Protein AF-A0A1V5J570-F1 (afdb_monomer)

Solvent-accessible surface area (backbone atoms only — not comparable to full-atom values): 13426 Å² total; per-residue (Å²): 96,96,93,41,79,63,48,76,46,79,51,71,45,52,77,89,46,70,68,62,25,37,54,50,37,50,52,50,47,55,59,50,71,77,47,74,78,42,34,36,44,33,38,38,50,61,42,46,88,73,93,34,66,42,57,54,60,51,52,74,66,24,42,51,45,59,49,48,31,46,62,74,50,36,38,70,65,46,55,73,58,36,87,90,61,58,50,79,76,68,68,65,40,20,38,36,55,93,62,61,76,42,36,28,60,49,51,32,25,23,82,64,41,48,60,45,92,43,86,70,27,37,44,54,59,90,49,88,88,39,61,47,31,58,80,49,70,40,71,36,67,69,78,84,84,54,71,72,63,56,64,63,60,73,76,78,68,85,89,76,80,78,84,81,80,80,78,82,74,86,79,82,80,81,82,76,59,80,60,87,48,94,88,83,59,81,61,85,61,80,85,80,83,85,81,91,80,83,92,79,91,78,91,78,86,88,83,86,83,82,134

Structure (mmCIF, N/CA/C/O backbone):
data_AF-A0A1V5J570-F1
#
_entry.id   AF-A0A1V5J570-F1
#
loop_
_atom_site.group_PDB
_atom_site.id
_atom_site.type_symbol
_atom_site.label_atom_id
_atom_site.label_alt_id
_atom_site.label_comp_id
_atom_site.label_asym_id
_atom_site.label_entity_id
_atom_site.label_seq_id
_atom_site.pdbx_PDB_ins_code
_atom_site.Cartn_x
_atom_site.Cartn_y
_atom_site.Cartn_z
_atom_site.occupancy
_atom_site.B_iso_or_equiv
_atom_site.auth_seq_id
_atom_site.auth_comp_id
_atom_site.auth_asym_id
_atom_site.auth_atom_id
_atom_site.pdbx_PDB_model_num
ATOM 1 N N . MET A 1 1 ? -11.017 -7.134 14.548 1.00 75.94 1 MET A N 1
ATOM 2 C CA . MET A 1 1 ? -9.861 -6.528 15.228 1.00 75.94 1 MET A CA 1
ATOM 3 C C . MET A 1 1 ? -10.349 -5.834 16.489 1.00 75.94 1 MET A C 1
ATOM 5 O O . MET A 1 1 ? -11.134 -4.907 16.364 1.00 75.94 1 MET A O 1
ATOM 9 N N . ASP A 1 2 ? -10.022 -6.347 17.676 1.00 81.44 2 ASP A N 1
ATOM 10 C CA . ASP A 1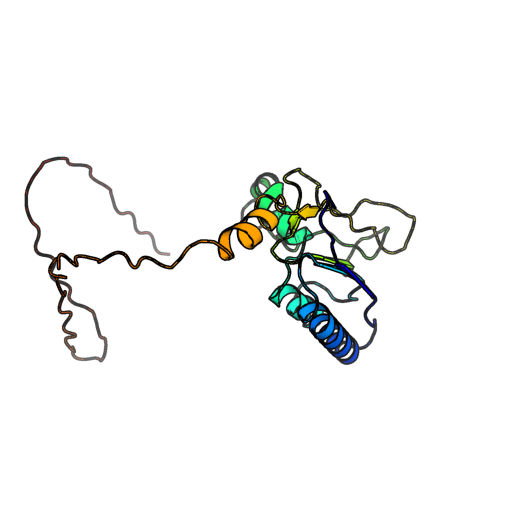 2 ? -10.451 -5.781 18.973 1.00 81.44 2 ASP A CA 1
ATOM 11 C C . ASP A 1 2 ? -11.965 -5.496 19.078 1.00 81.44 2 ASP A C 1
ATOM 13 O O . ASP A 1 2 ? -12.402 -4.426 19.494 1.00 81.44 2 ASP A O 1
ATOM 17 N N . GLY A 1 3 ? -12.792 -6.440 18.610 1.00 86.00 3 GLY A N 1
ATOM 18 C CA . GLY A 1 3 ? -14.256 -6.290 18.550 1.00 86.00 3 GLY A CA 1
ATOM 19 C C . GLY A 1 3 ? -14.780 -5.406 17.407 1.00 86.00 3 GLY A C 1
ATOM 20 O O . GLY A 1 3 ? -15.988 -5.311 17.200 1.00 86.00 3 GLY A O 1
ATOM 21 N N . THR A 1 4 ? -13.896 -4.788 16.622 1.00 89.75 4 THR A N 1
ATOM 22 C CA . THR A 1 4 ? -14.225 -4.002 15.425 1.00 89.75 4 THR A CA 1
ATOM 23 C C . THR A 1 4 ? -14.211 -4.862 14.168 1.00 89.75 4 THR A C 1
ATOM 25 O O . THR A 1 4 ? -13.246 -5.586 13.901 1.00 89.75 4 THR A O 1
ATOM 28 N N . VAL A 1 5 ? -15.292 -4.779 13.389 1.00 93.38 5 VAL A N 1
ATOM 29 C CA . VAL A 1 5 ? -15.378 -5.370 12.048 1.00 93.38 5 VAL A CA 1
ATOM 30 C C . VAL A 1 5 ? -14.574 -4.496 11.095 1.00 93.38 5 VAL A C 1
ATOM 32 O O . VAL A 1 5 ? -14.820 -3.296 11.021 1.00 93.38 5 VAL A O 1
ATOM 35 N N . VAL A 1 6 ? -13.623 -5.103 10.389 1.00 95.38 6 VAL A N 1
ATOM 36 C CA . VAL A 1 6 ? -12.790 -4.447 9.376 1.00 95.38 6 VAL A CA 1
ATOM 37 C C . VAL A 1 6 ? -13.068 -5.133 8.047 1.00 95.38 6 VAL A C 1
ATOM 39 O O . VAL A 1 6 ? -13.016 -6.361 7.982 1.00 95.38 6 VAL A O 1
ATOM 42 N N . THR A 1 7 ? -13.356 -4.360 7.001 1.00 97.50 7 THR A N 1
ATOM 43 C CA . THR A 1 7 ? -13.479 -4.919 5.646 1.00 97.50 7 THR A CA 1
ATOM 44 C C . THR A 1 7 ? -12.117 -4.935 4.971 1.00 97.50 7 THR A C 1
ATOM 46 O O . THR A 1 7 ? -11.407 -3.934 5.000 1.00 97.50 7 THR A O 1
ATOM 49 N N . VAL A 1 8 ? -11.747 -6.054 4.356 1.00 98.06 8 VAL A N 1
ATOM 50 C CA . VAL A 1 8 ? -10.453 -6.201 3.686 1.00 98.06 8 VAL A CA 1
ATOM 51 C C . VAL A 1 8 ? -10.681 -6.482 2.209 1.00 98.06 8 VAL A C 1
ATOM 53 O O . VAL A 1 8 ? -11.373 -7.434 1.857 1.00 98.06 8 VAL A O 1
ATOM 56 N N . PHE A 1 9 ? -10.085 -5.653 1.362 1.00 98.56 9 PHE A N 1
ATOM 57 C CA . PHE A 1 9 ? -10.021 -5.835 -0.079 1.00 98.56 9 PHE A CA 1
ATOM 58 C C . PHE A 1 9 ? -8.626 -6.325 -0.441 1.00 98.56 9 PHE A C 1
ATOM 60 O O . PHE A 1 9 ? -7.632 -5.725 -0.032 1.00 98.56 9 PHE A O 1
ATOM 67 N N . VAL A 1 10 ? -8.560 -7.411 -1.204 1.00 98.44 10 VAL A N 1
ATOM 68 C CA . VAL A 1 10 ? -7.304 -7.980 -1.694 1.00 98.44 10 VAL A CA 1
ATOM 69 C C . VAL A 1 10 ? -7.306 -7.902 -3.209 1.00 98.44 10 VAL A C 1
ATOM 71 O O . VAL A 1 10 ? -8.304 -8.260 -3.833 1.00 98.44 10 VAL A O 1
ATOM 74 N N . THR A 1 11 ? -6.213 -7.421 -3.790 1.00 98.38 11 THR A N 1
ATOM 75 C CA . THR A 1 11 ? -6.080 -7.270 -5.239 1.00 98.38 11 THR A CA 1
ATOM 76 C C . THR A 1 11 ? -4.698 -7.694 -5.725 1.00 98.38 11 THR A C 1
ATOM 78 O O . THR A 1 11 ? -3.740 -7.738 -4.957 1.00 98.38 11 THR A O 1
ATOM 81 N N . HIS A 1 12 ? -4.612 -7.992 -7.014 1.00 98.44 12 HIS A N 1
ATOM 82 C CA . HIS A 1 12 ? -3.367 -8.102 -7.759 1.00 98.44 12 HIS A CA 1
ATOM 83 C C . HIS A 1 12 ? -3.622 -7.406 -9.098 1.00 98.44 12 HIS A C 1
ATOM 85 O O . HIS A 1 12 ? -4.400 -7.914 -9.908 1.00 98.44 12 HIS A O 1
ATOM 91 N N . LEU A 1 13 ? -3.065 -6.209 -9.287 1.00 98.00 13 LEU A N 1
ATOM 92 C CA . LEU A 1 13 ? -3.290 -5.417 -10.496 1.00 98.00 13 LEU A CA 1
ATOM 93 C C . LEU A 1 13 ? -2.438 -5.935 -11.655 1.00 98.00 13 LEU A C 1
ATOM 95 O O . LEU A 1 13 ? -1.409 -6.572 -11.462 1.00 98.00 13 LEU A O 1
ATOM 99 N N . GLU A 1 14 ? -2.877 -5.649 -12.871 1.00 97.31 14 GLU A N 1
ATOM 100 C CA . GLU A 1 14 ? -2.209 -6.076 -14.102 1.00 97.31 14 GLU A CA 1
ATOM 101 C C . GLU A 1 14 ? -0.734 -5.598 -14.200 1.00 97.31 14 GLU A C 1
ATOM 103 O O . GLU A 1 14 ? -0.346 -4.583 -13.630 1.00 97.31 14 GLU A O 1
ATOM 108 N N . VAL A 1 15 ? 0.132 -6.342 -14.895 1.00 94.94 15 VAL A N 1
ATOM 109 C CA . VAL A 1 15 ? 1.588 -6.092 -14.903 1.00 94.94 15 VAL A CA 1
ATOM 110 C C . VAL A 1 15 ? 2.048 -5.186 -16.058 1.00 94.94 15 VAL A C 1
ATOM 112 O O . VAL A 1 15 ? 2.897 -4.312 -15.865 1.00 94.94 15 VAL A O 1
ATOM 115 N N . ALA A 1 16 ? 1.541 -5.383 -17.272 1.00 93.19 16 ALA A N 1
ATOM 116 C CA . ALA A 1 16 ? 2.118 -4.843 -18.500 1.00 93.19 16 ALA A CA 1
ATOM 117 C C . ALA A 1 16 ? 1.545 -3.484 -18.941 1.00 93.19 16 ALA A C 1
ATOM 119 O O . ALA A 1 16 ? 2.273 -2.668 -19.506 1.00 93.19 16 ALA A O 1
ATOM 120 N N . ASP A 1 17 ? 0.265 -3.226 -18.697 1.00 95.81 17 ASP A N 1
ATOM 121 C CA . ASP A 1 17 ? -0.494 -2.081 -19.185 1.00 95.81 17 ASP A CA 1
ATOM 122 C C . ASP A 1 17 ? -0.980 -1.178 -18.043 1.00 95.81 17 ASP A C 1
ATOM 124 O O . ASP A 1 17 ? -1.891 -1.496 -17.272 1.00 95.81 17 ASP A O 1
ATOM 128 N N . SER A 1 18 ? -0.410 0.026 -17.978 1.00 93.81 18 SER A N 1
ATOM 129 C CA . SER A 1 18 ? -0.792 1.018 -16.972 1.00 93.81 18 SER A CA 1
ATOM 130 C C . SER A 1 18 ? -2.242 1.488 -17.118 1.00 93.81 18 SER A C 1
ATOM 132 O O . SER A 1 18 ? -2.872 1.818 -16.118 1.00 93.81 18 SER A O 1
ATOM 134 N N . GLY A 1 19 ? -2.810 1.490 -18.330 1.00 96.19 19 GLY A N 1
ATOM 135 C CA . GLY A 1 19 ? -4.212 1.859 -18.539 1.00 96.19 19 GLY A CA 1
ATOM 136 C C . GLY A 1 19 ? -5.173 0.882 -17.858 1.00 96.19 19 GLY A C 1
ATOM 137 O O . GLY A 1 19 ? -6.055 1.293 -17.102 1.00 96.19 19 GLY A O 1
ATOM 138 N N . SER A 1 20 ? -4.962 -0.416 -18.077 1.00 97.62 20 SER A N 1
ATOM 139 C CA . SER A 1 20 ? -5.694 -1.515 -17.446 1.00 97.62 20 SER A CA 1
ATOM 140 C C . SER A 1 20 ? -5.561 -1.476 -15.928 1.00 97.62 20 SER A C 1
ATOM 142 O O . SER A 1 20 ? -6.568 -1.544 -15.218 1.00 97.62 20 SER A O 1
ATOM 144 N N . ARG A 1 21 ? -4.341 -1.284 -15.414 1.00 97.31 21 ARG A N 1
ATOM 145 C CA . ARG A 1 21 ? -4.111 -1.111 -13.977 1.00 97.31 21 ARG A CA 1
ATOM 146 C C . ARG A 1 21 ? -4.886 0.061 -13.381 1.00 97.31 21 ARG A C 1
ATOM 148 O O . ARG A 1 21 ? -5.512 -0.101 -12.335 1.00 97.31 21 ARG A O 1
ATOM 155 N N . VAL A 1 22 ? -4.884 1.221 -14.040 1.00 97.75 22 VAL A N 1
ATOM 156 C CA . VAL A 1 22 ? -5.653 2.394 -13.596 1.00 97.75 22 VAL A CA 1
ATOM 157 C C . VAL A 1 22 ? -7.144 2.089 -13.571 1.00 97.75 22 VAL A C 1
ATOM 159 O O . VAL A 1 22 ? -7.781 2.341 -12.553 1.00 97.75 22 VAL A O 1
ATOM 162 N N . ALA A 1 23 ? -7.695 1.48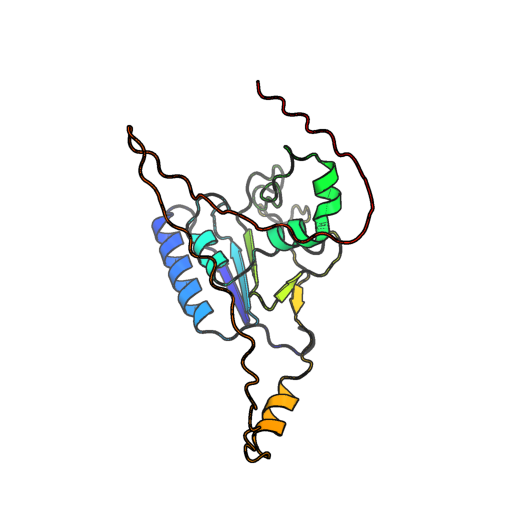5 -14.624 1.00 98.19 23 ALA A N 1
ATOM 163 C CA . ALA A 1 23 ? -9.113 1.129 -14.665 1.00 98.19 23 ALA A CA 1
ATOM 164 C C . ALA A 1 23 ? -9.503 0.150 -13.537 1.00 98.19 23 ALA A C 1
ATOM 166 O O . ALA A 1 23 ? -10.565 0.279 -12.923 1.00 98.19 23 ALA A O 1
ATOM 167 N N . GLN A 1 24 ? -8.627 -0.806 -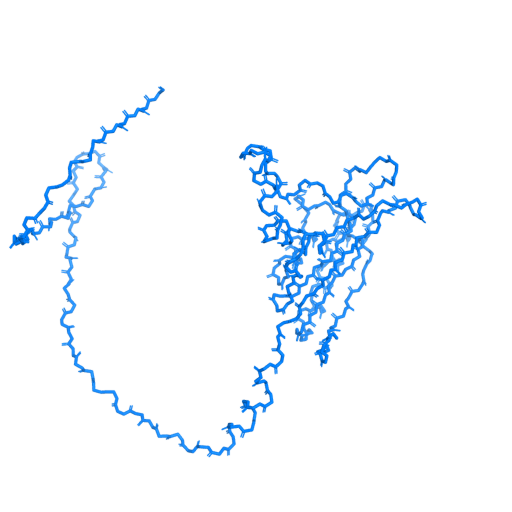13.213 1.00 98.44 24 GLN A N 1
ATOM 168 C CA . GLN A 1 24 ? -8.823 -1.726 -12.089 1.00 98.44 24 GLN A CA 1
ATOM 169 C C . GLN A 1 24 ? -8.748 -1.010 -10.737 1.00 98.44 24 GLN A C 1
ATOM 171 O O . GLN A 1 24 ? -9.591 -1.245 -9.869 1.00 98.44 24 GLN A O 1
ATOM 176 N N . ALA A 1 25 ? -7.777 -0.111 -10.559 1.00 97.94 25 ALA A N 1
ATOM 177 C CA . ALA A 1 25 ? -7.653 0.700 -9.354 1.00 97.94 25 ALA A CA 1
ATOM 178 C C . ALA A 1 25 ? -8.879 1.608 -9.159 1.00 97.94 25 ALA A C 1
ATOM 180 O O . ALA A 1 25 ? -9.390 1.706 -8.045 1.00 97.94 25 ALA A O 1
ATOM 181 N N . GLU A 1 26 ? -9.408 2.212 -10.226 1.00 98.38 26 GLU A N 1
ATOM 182 C CA . GLU A 1 26 ? -10.644 3.001 -10.188 1.00 98.38 26 GLU A CA 1
ATOM 183 C C . GLU A 1 26 ? -11.836 2.152 -9.737 1.00 98.38 26 GLU A C 1
ATOM 185 O O . GLU A 1 26 ? -12.516 2.522 -8.776 1.00 98.38 26 GLU A O 1
ATOM 190 N N . ALA A 1 27 ? -12.044 0.982 -10.349 1.00 98.38 27 ALA A N 1
ATOM 191 C CA . ALA A 1 27 ? -13.115 0.065 -9.959 1.00 98.38 27 ALA A CA 1
ATOM 192 C C . ALA A 1 27 ? -12.994 -0.372 -8.489 1.00 98.38 27 ALA A C 1
ATOM 194 O O . ALA A 1 27 ? -13.981 -0.379 -7.749 1.00 98.38 27 ALA A O 1
ATOM 195 N N . LEU A 1 28 ? -11.774 -0.677 -8.038 1.00 98.31 28 LEU A N 1
ATOM 196 C CA . LEU A 1 28 ? -11.493 -1.020 -6.648 1.00 98.31 28 LEU A CA 1
ATOM 197 C C . LEU A 1 28 ? -11.818 0.140 -5.699 1.00 98.31 28 LEU A C 1
ATOM 199 O O . LEU A 1 28 ? -12.480 -0.075 -4.683 1.00 98.31 28 LEU A O 1
ATOM 203 N N . THR A 1 29 ? -11.405 1.370 -6.028 1.00 97.25 29 THR A N 1
ATOM 204 C CA . THR A 1 29 ? -11.732 2.544 -5.205 1.00 97.25 29 THR A CA 1
ATOM 205 C C . THR A 1 29 ? -13.226 2.834 -5.157 1.00 97.25 29 THR A C 1
ATOM 207 O O . THR A 1 29 ? -13.730 3.177 -4.091 1.00 97.25 29 THR A O 1
ATOM 210 N N . ASP A 1 30 ? -13.957 2.645 -6.256 1.00 97.56 30 ASP A N 1
ATOM 211 C CA . ASP A 1 30 ? -15.408 2.831 -6.289 1.00 97.56 30 ASP A CA 1
ATOM 212 C C . ASP A 1 30 ? -16.117 1.835 -5.356 1.00 97.56 30 ASP A C 1
ATOM 214 O O . ASP A 1 30 ? -16.904 2.240 -4.498 1.00 97.56 30 ASP A O 1
ATOM 218 N N . ILE A 1 31 ? -15.765 0.546 -5.430 1.00 97.75 31 ILE A N 1
ATOM 219 C CA . ILE A 1 31 ? -16.299 -0.487 -4.527 1.00 97.75 31 ILE A CA 1
ATOM 220 C C . ILE A 1 31 ? -15.940 -0.175 -3.068 1.00 97.75 31 ILE A C 1
ATOM 222 O O . ILE A 1 31 ? -16.806 -0.199 -2.184 1.00 97.75 31 ILE A O 1
ATOM 226 N N . ALA A 1 32 ? -14.668 0.138 -2.807 1.00 97.12 32 ALA A N 1
ATOM 227 C CA . ALA A 1 32 ? -14.191 0.435 -1.466 1.00 97.12 32 ALA A CA 1
ATOM 228 C C . ALA A 1 32 ? -14.910 1.656 -0.883 1.00 97.12 32 ALA A C 1
ATOM 230 O O . ALA A 1 32 ? -15.391 1.566 0.244 1.00 97.12 32 ALA A O 1
ATOM 231 N N . SER A 1 33 ? -15.063 2.746 -1.648 1.00 96.00 33 SER A N 1
ATOM 232 C CA . SER A 1 33 ? -15.682 4.012 -1.214 1.00 96.00 33 SER A CA 1
ATOM 233 C C . SER A 1 33 ? -17.116 3.844 -0.699 1.00 96.00 33 SER A C 1
ATOM 235 O O . SER A 1 33 ? -17.515 4.502 0.262 1.00 96.00 33 SER A O 1
ATOM 237 N N . ARG A 1 34 ? -17.869 2.896 -1.272 1.00 96.81 34 ARG A N 1
ATOM 238 C CA . ARG A 1 34 ? -19.253 2.566 -0.886 1.00 96.81 34 ARG A CA 1
ATOM 239 C C . ARG A 1 34 ? -19.337 1.655 0.338 1.00 96.81 34 ARG A C 1
ATOM 241 O O . ARG A 1 34 ? -20.427 1.413 0.856 1.00 96.81 34 ARG A O 1
ATOM 248 N N . THR A 1 35 ? -18.200 1.151 0.804 1.00 96.25 35 THR A N 1
ATOM 249 C CA . THR A 1 35 ? -18.103 0.254 1.952 1.00 96.25 35 THR A CA 1
ATOM 250 C C . THR A 1 35 ? -17.744 1.041 3.217 1.00 96.25 35 THR A C 1
ATOM 252 O O . THR A 1 35 ? -16.760 1.787 3.201 1.00 96.25 35 THR A O 1
ATOM 255 N N . PRO A 1 36 ? -18.492 0.885 4.328 1.00 95.06 36 PRO A N 1
ATOM 256 C CA . PRO A 1 36 ? -18.188 1.559 5.588 1.00 95.06 36 PRO A CA 1
ATOM 257 C C . PRO A 1 36 ? -16.778 1.263 6.114 1.00 95.06 36 PRO A C 1
ATOM 259 O O . PRO A 1 36 ? -16.285 0.140 6.009 1.00 95.06 36 PRO A O 1
ATOM 262 N N . THR A 1 37 ? -16.161 2.264 6.742 1.00 94.56 37 THR A N 1
ATOM 263 C CA . THR A 1 37 ? -14.903 2.100 7.482 1.00 94.56 37 THR A CA 1
ATOM 264 C C . THR A 1 37 ? -15.161 1.425 8.846 1.00 94.56 37 THR A C 1
ATOM 266 O O . THR A 1 37 ? -16.287 1.503 9.365 1.00 94.56 37 THR A O 1
ATOM 269 N N . PRO A 1 38 ? -14.161 0.755 9.449 1.00 96.31 38 PRO A N 1
ATOM 270 C CA . PRO A 1 38 ? -12.766 0.634 9.009 1.00 96.31 38 PRO A CA 1
ATOM 271 C C . PRO A 1 38 ? -12.559 -0.378 7.873 1.00 96.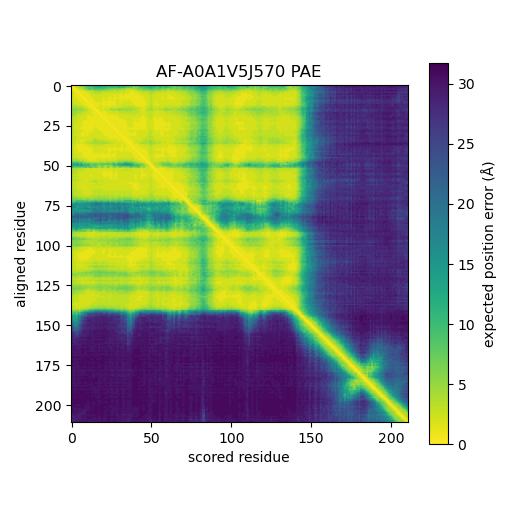31 38 PRO A C 1
ATOM 273 O O . PRO A 1 38 ? -13.185 -1.441 7.839 1.00 96.31 38 PRO A O 1
ATOM 276 N N . ARG A 1 39 ? -11.654 -0.054 6.941 1.00 96.88 39 ARG A N 1
ATOM 277 C CA . ARG A 1 39 ? -11.325 -0.897 5.784 1.00 96.88 39 ARG A CA 1
ATOM 278 C C . ARG A 1 39 ? -9.842 -0.856 5.415 1.00 96.88 39 ARG A C 1
ATOM 280 O O . ARG A 1 39 ? -9.164 0.147 5.625 1.00 96.88 39 ARG A O 1
ATOM 287 N N . ILE A 1 40 ? -9.362 -1.956 4.847 1.00 97.88 40 ILE A N 1
ATOM 288 C CA . ILE A 1 40 ? -7.994 -2.135 4.353 1.00 97.88 40 ILE A CA 1
ATOM 289 C C . ILE A 1 40 ? -8.067 -2.565 2.890 1.00 97.88 40 ILE A C 1
ATOM 291 O O . ILE A 1 40 ? -8.887 -3.410 2.540 1.00 97.88 40 ILE A O 1
ATOM 295 N N . ILE A 1 41 ? -7.203 -2.007 2.050 1.00 98.50 41 ILE A N 1
ATOM 296 C CA . ILE A 1 41 ? -6.957 -2.454 0.679 1.00 98.50 41 ILE A CA 1
ATOM 297 C C . ILE A 1 41 ? -5.506 -2.919 0.615 1.00 98.50 41 ILE A C 1
ATOM 299 O O . ILE A 1 41 ? -4.612 -2.159 0.982 1.00 98.50 41 ILE A O 1
ATOM 303 N N . MET A 1 42 ? -5.257 -4.148 0.175 1.00 98.44 42 MET A N 1
ATOM 304 C CA . MET A 1 42 ? -3.904 -4.697 0.141 1.00 98.44 42 MET A CA 1
ATOM 305 C C . MET A 1 42 ? -3.637 -5.604 -1.055 1.00 98.44 42 MET A C 1
ATOM 307 O O . MET A 1 42 ? -4.562 -6.153 -1.652 1.00 98.44 42 MET A O 1
ATOM 311 N N . GLY A 1 43 ? -2.356 -5.774 -1.364 1.00 98.12 43 GLY A N 1
ATOM 312 C CA . GLY A 1 43 ? -1.864 -6.688 -2.388 1.00 98.12 43 GLY A CA 1
ATOM 313 C C . GLY A 1 43 ? -0.872 -6.029 -3.336 1.00 98.12 43 GLY A C 1
ATOM 314 O O . GLY A 1 43 ? -0.330 -4.964 -3.032 1.00 98.12 43 GLY A O 1
ATOM 315 N N . ASP A 1 44 ? -0.654 -6.681 -4.470 1.00 98.06 44 ASP A N 1
ATOM 316 C CA . ASP A 1 44 ? 0.302 -6.259 -5.488 1.00 98.06 44 ASP A CA 1
ATOM 317 C C . ASP A 1 44 ? -0.362 -5.280 -6.459 1.00 98.06 44 ASP A C 1
ATOM 319 O O . ASP A 1 44 ? -1.369 -5.583 -7.102 1.00 98.06 44 ASP A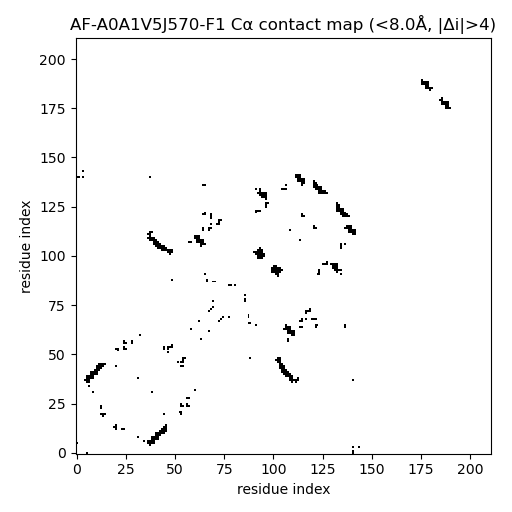 O 1
ATOM 323 N N . PHE A 1 45 ? 0.175 -4.070 -6.538 1.00 97.62 45 PHE A N 1
ATOM 324 C CA . PHE A 1 45 ? -0.321 -3.035 -7.436 1.00 97.62 45 PHE A CA 1
ATOM 325 C C . PHE A 1 45 ? 0.469 -2.968 -8.742 1.00 97.62 45 PHE A C 1
ATOM 327 O O . PHE A 1 45 ? 0.068 -2.215 -9.628 1.00 97.62 45 PHE A O 1
ATOM 334 N N . ASN A 1 46 ? 1.584 -3.699 -8.861 1.00 96.94 46 ASN A N 1
ATOM 335 C CA . ASN A 1 46 ? 2.501 -3.640 -10.002 1.00 96.94 46 ASN A CA 1
ATOM 336 C C . ASN A 1 46 ? 2.905 -2.205 -10.389 1.00 96.94 46 ASN A C 1
ATOM 338 O O . ASN A 1 46 ? 3.181 -1.887 -11.548 1.00 96.94 46 ASN A O 1
ATOM 342 N N . ALA A 1 47 ? 2.929 -1.308 -9.403 1.00 94.25 47 ALA A N 1
ATOM 343 C CA . ALA A 1 47 ? 3.183 0.107 -9.592 1.00 94.25 47 ALA A CA 1
ATOM 344 C C . ALA A 1 47 ? 3.974 0.654 -8.408 1.00 94.25 47 ALA A C 1
ATOM 346 O O . ALA A 1 47 ? 3.724 0.282 -7.267 1.00 94.25 47 ALA A O 1
ATOM 347 N N . THR A 1 48 ? 4.931 1.538 -8.675 1.00 91.06 48 THR A N 1
ATOM 348 C CA . THR A 1 48 ? 5.750 2.171 -7.636 1.00 91.06 48 THR A CA 1
ATOM 349 C C . THR A 1 48 ? 5.012 3.369 -7.023 1.00 91.06 48 THR A C 1
ATOM 351 O O . THR A 1 48 ? 4.078 3.908 -7.621 1.00 91.06 48 THR A O 1
ATOM 354 N N . PRO A 1 49 ? 5.393 3.845 -5.819 1.00 81.00 49 PRO A N 1
ATOM 355 C CA . PRO A 1 49 ? 4.641 4.912 -5.154 1.00 81.00 49 PRO A CA 1
ATOM 356 C C . PRO A 1 49 ? 4.808 6.281 -5.833 1.00 81.00 49 PRO A C 1
ATOM 358 O O . PRO A 1 49 ? 4.064 7.212 -5.534 1.00 81.00 49 PRO A O 1
ATOM 361 N N . THR A 1 50 ? 5.790 6.433 -6.724 1.00 78.00 50 THR A N 1
ATOM 362 C CA . THR A 1 50 ? 6.087 7.697 -7.399 1.00 78.00 50 THR A CA 1
ATOM 363 C C . THR A 1 50 ? 5.473 7.691 -8.797 1.00 78.00 50 THR A C 1
ATOM 365 O O . THR A 1 50 ? 5.805 6.848 -9.619 1.00 78.00 50 THR A O 1
ATOM 368 N N . HIS A 1 51 ? 4.608 8.666 -9.081 1.00 73.62 51 HIS A N 1
ATOM 369 C CA . HIS A 1 51 ? 3.993 8.897 -10.400 1.00 73.62 51 HIS A CA 1
ATOM 370 C C . HIS A 1 51 ? 3.013 7.822 -10.914 1.00 73.62 51 HIS A C 1
ATOM 372 O O . HIS A 1 51 ? 2.561 7.937 -12.052 1.00 73.62 51 HIS A O 1
ATOM 378 N N . ALA A 1 52 ? 2.619 6.844 -10.094 1.00 87.56 52 ALA A N 1
ATOM 379 C CA . ALA A 1 52 ? 1.545 5.906 -10.422 1.00 87.56 52 ALA A CA 1
ATOM 380 C C . ALA A 1 52 ? 0.171 6.457 -10.006 1.00 87.56 52 ALA A C 1
ATOM 382 O O . ALA A 1 52 ? -0.033 6.873 -8.862 1.00 87.56 52 ALA A O 1
ATOM 383 N N . LEU A 1 53 ? -0.788 6.465 -10.932 1.00 94.56 53 LEU A N 1
ATOM 384 C CA . LEU A 1 53 ? -2.141 6.954 -10.661 1.00 94.56 53 LEU A CA 1
ATOM 385 C C . LEU A 1 53 ? -2.921 5.963 -9.781 1.00 94.56 53 LEU A C 1
ATOM 387 O O . LEU A 1 53 ? -3.708 6.374 -8.936 1.00 94.56 53 LEU A O 1
ATOM 391 N N . GLU A 1 54 ? -2.645 4.672 -9.918 1.00 95.25 54 GLU A N 1
ATOM 392 C CA . GLU A 1 54 ? -3.246 3.565 -9.177 1.00 95.25 54 GLU A CA 1
ATOM 393 C C . GLU A 1 54 ? -3.058 3.715 -7.665 1.00 95.25 54 GLU A C 1
ATOM 395 O O . GLU A 1 54 ? -4.013 3.608 -6.895 1.00 95.25 54 GLU A O 1
ATOM 400 N N . THR A 1 55 ? -1.832 4.024 -7.233 1.00 93.75 55 THR A N 1
ATOM 401 C CA . THR A 1 55 ? -1.518 4.256 -5.817 1.00 93.75 55 THR A CA 1
ATOM 402 C C . THR A 1 55 ? -2.064 5.608 -5.353 1.00 93.75 55 THR A C 1
ATOM 404 O O . THR A 1 55 ? -2.615 5.707 -4.256 1.00 93.75 55 THR A O 1
ATOM 407 N N . ALA A 1 56 ? -2.017 6.640 -6.205 1.00 94.12 56 ALA A N 1
ATOM 408 C CA . ALA A 1 56 ? -2.588 7.954 -5.908 1.00 94.12 56 ALA A CA 1
ATOM 409 C C . ALA A 1 56 ? -4.112 7.914 -5.688 1.00 94.12 56 ALA A C 1
ATOM 411 O O . ALA A 1 56 ? -4.632 8.665 -4.861 1.00 94.12 56 ALA A O 1
ATOM 412 N N . LEU A 1 57 ? -4.833 7.039 -6.395 1.00 95.81 57 LEU A N 1
ATOM 413 C CA . LEU A 1 57 ? -6.265 6.814 -6.194 1.00 95.81 57 LEU A CA 1
ATOM 414 C C . LEU A 1 57 ? -6.554 6.268 -4.790 1.00 95.81 57 LEU A C 1
ATOM 416 O O . LEU A 1 57 ? -7.449 6.779 -4.115 1.00 95.81 57 LEU A O 1
ATOM 420 N N . MET A 1 58 ? -5.761 5.303 -4.313 1.00 95.88 58 MET A N 1
ATOM 421 C CA . MET A 1 58 ? -5.920 4.738 -2.965 1.00 95.88 58 MET A CA 1
ATOM 422 C C . MET A 1 58 ? -5.690 5.788 -1.877 1.00 95.88 58 MET A C 1
ATOM 424 O O . MET A 1 58 ? -6.472 5.883 -0.927 1.00 95.88 58 MET A O 1
ATOM 428 N N . LEU A 1 59 ? -4.666 6.628 -2.062 1.00 94.12 59 LEU A N 1
ATOM 429 C CA . LEU A 1 59 ? -4.256 7.675 -1.122 1.00 94.12 59 LEU A CA 1
ATOM 430 C C . LEU A 1 59 ? -5.291 8.799 -0.921 1.00 94.12 59 LEU A C 1
ATOM 432 O O . LEU A 1 59 ? -5.120 9.629 -0.031 1.00 94.12 59 LEU A O 1
ATOM 436 N N . ARG A 1 60 ? -6.375 8.848 -1.708 1.00 93.38 60 ARG A N 1
ATOM 437 C CA . ARG A 1 60 ? -7.453 9.838 -1.523 1.00 93.38 60 ARG A CA 1
ATOM 438 C C . ARG A 1 60 ? -8.231 9.635 -0.223 1.00 93.38 60 ARG A C 1
ATOM 440 O O . ARG A 1 60 ? -8.645 10.609 0.397 1.00 93.38 60 ARG A O 1
ATOM 447 N N . GLU A 1 61 ? -8.445 8.379 0.165 1.00 95.06 61 GLU A N 1
ATOM 448 C CA . GLU A 1 61 ? -9.279 8.006 1.321 1.00 95.06 61 GLU A CA 1
ATOM 449 C C . GLU A 1 61 ? -8.561 7.075 2.311 1.00 95.06 61 GLU A C 1
ATOM 451 O O . GLU A 1 61 ? -9.149 6.650 3.310 1.00 95.06 61 GLU A O 1
ATOM 456 N N . HIS A 1 62 ? -7.294 6.752 2.046 1.00 96.12 62 HIS A N 1
ATOM 457 C CA . HIS A 1 62 ? -6.509 5.805 2.828 1.00 96.12 62 HIS A CA 1
ATOM 458 C C . HIS A 1 62 ? -5.099 6.339 3.071 1.00 96.12 62 HIS A C 1
ATOM 460 O O . HIS A 1 62 ? -4.554 7.101 2.275 1.00 96.12 62 HIS A O 1
ATOM 466 N N . ASN A 1 63 ? -4.488 5.882 4.156 1.00 94.69 63 ASN A N 1
ATOM 467 C CA . ASN A 1 63 ? -3.064 6.040 4.399 1.00 94.69 63 ASN A CA 1
ATOM 468 C C . ASN A 1 63 ? -2.315 4.816 3.869 1.00 94.69 63 ASN A C 1
ATOM 470 O O . ASN A 1 63 ? -2.742 3.683 4.089 1.00 94.69 63 ASN A O 1
ATOM 474 N N . ASP A 1 64 ? -1.161 5.037 3.244 1.00 94.19 64 ASP A N 1
ATOM 475 C CA . ASP A 1 64 ? -0.151 3.990 3.076 1.00 94.19 64 ASP A CA 1
ATOM 476 C C . ASP A 1 64 ? 0.454 3.671 4.448 1.00 94.19 64 ASP A C 1
ATOM 478 O O . ASP A 1 64 ? 1.122 4.518 5.047 1.00 94.19 64 ASP A O 1
ATOM 482 N N . ALA A 1 65 ? 0.213 2.459 4.955 1.00 94.19 65 ALA A N 1
ATOM 483 C CA . ALA A 1 65 ? 0.656 2.069 6.289 1.00 94.19 65 ALA A CA 1
ATOM 484 C C . ALA A 1 65 ? 2.189 2.101 6.449 1.00 94.19 65 ALA A C 1
ATOM 486 O O . ALA A 1 65 ? 2.671 2.403 7.540 1.00 94.19 65 ALA A O 1
ATOM 487 N N . TYR A 1 66 ? 2.956 1.885 5.373 1.00 91.69 66 TYR A N 1
ATOM 488 C CA . TYR A 1 66 ? 4.419 1.900 5.421 1.00 91.69 66 TYR A CA 1
ATOM 489 C C . TYR A 1 66 ? 4.916 3.331 5.599 1.00 91.69 66 TYR A C 1
ATOM 491 O O . TYR A 1 66 ? 5.731 3.627 6.471 1.00 91.69 66 TYR A O 1
ATOM 499 N N . ALA A 1 67 ? 4.377 4.249 4.793 1.00 88.94 67 ALA A N 1
ATOM 500 C CA . ALA A 1 67 ? 4.692 5.666 4.908 1.00 88.94 67 ALA A CA 1
ATOM 501 C C . ALA A 1 67 ? 4.242 6.227 6.267 1.00 88.94 67 ALA A C 1
ATOM 503 O O . ALA A 1 67 ? 4.970 7.009 6.880 1.00 88.94 67 ALA A O 1
ATOM 504 N N . LEU A 1 68 ? 3.076 5.796 6.761 1.00 88.31 68 LEU A N 1
ATOM 505 C CA . LEU A 1 68 ? 2.548 6.208 8.059 1.00 88.31 68 LEU A CA 1
ATOM 506 C C . LEU A 1 68 ? 3.469 5.785 9.212 1.00 88.31 68 LEU A C 1
ATOM 508 O O . LEU A 1 68 ? 3.828 6.632 10.029 1.00 88.31 68 LEU A O 1
ATOM 512 N N . ASP A 1 69 ? 3.895 4.520 9.253 1.00 88.25 69 ASP A N 1
ATOM 513 C CA . ASP A 1 69 ? 4.856 4.011 10.242 1.00 88.25 69 ASP A CA 1
ATOM 514 C C . ASP A 1 69 ? 6.178 4.787 10.195 1.00 88.25 69 ASP A C 1
ATOM 516 O O . ASP A 1 69 ? 6.678 5.282 11.210 1.00 88.25 69 ASP A O 1
ATOM 520 N N . ARG A 1 70 ? 6.712 5.011 8.990 1.00 83.94 70 ARG A N 1
ATOM 521 C CA . ARG A 1 70 ? 7.973 5.740 8.821 1.00 83.94 70 ARG A CA 1
ATOM 522 C C . ARG A 1 70 ? 7.909 7.178 9.314 1.00 83.94 70 ARG A C 1
ATOM 524 O O . ARG A 1 70 ? 8.875 7.666 9.903 1.00 83.94 70 ARG A O 1
ATOM 531 N N . VAL A 1 71 ? 6.793 7.860 9.077 1.00 82.88 71 VAL A N 1
ATOM 532 C CA . VAL A 1 71 ? 6.608 9.253 9.495 1.00 82.88 71 VAL A CA 1
ATOM 533 C C . VAL A 1 71 ? 6.284 9.356 10.985 1.00 82.88 71 VAL A C 1
ATOM 535 O O . VAL A 1 71 ? 6.820 10.235 11.657 1.00 82.88 71 VAL A O 1
ATOM 538 N N . LEU A 1 72 ? 5.421 8.493 11.521 1.00 80.56 72 LEU A N 1
ATOM 539 C CA . LEU A 1 72 ? 4.913 8.643 12.888 1.00 80.56 72 LEU A CA 1
ATOM 540 C C . LEU A 1 72 ? 5.740 7.899 13.936 1.00 80.56 72 LEU A C 1
ATOM 542 O O . LEU A 1 72 ? 5.885 8.401 15.048 1.00 80.56 72 LEU A O 1
ATOM 546 N N . VAL A 1 73 ? 6.315 6.750 13.587 1.00 76.44 73 VAL A N 1
ATOM 547 C CA . VAL A 1 73 ? 6.959 5.838 14.542 1.00 76.44 73 VAL A CA 1
ATOM 548 C C . VAL A 1 73 ? 8.479 5.868 14.391 1.00 76.44 73 VAL A C 1
ATOM 550 O O . VAL A 1 73 ? 9.216 6.050 15.360 1.00 76.44 73 VAL A O 1
ATOM 553 N N . VAL A 1 74 ? 8.973 5.773 13.154 1.00 72.62 74 VAL A N 1
ATOM 554 C CA . VAL A 1 74 ? 10.413 5.624 12.867 1.00 72.62 74 VAL A CA 1
ATOM 555 C C . VAL A 1 74 ? 11.126 6.975 12.683 1.00 72.62 74 VAL A C 1
ATOM 557 O O . VAL A 1 74 ? 12.343 7.029 12.485 1.00 72.62 74 VAL A O 1
ATOM 560 N N . SER A 1 75 ? 10.413 8.100 12.808 1.00 67.69 75 SER A N 1
ATOM 561 C CA . SER A 1 75 ? 10.945 9.446 12.532 1.00 67.69 75 SER A CA 1
ATOM 562 C C . SER A 1 75 ? 12.218 9.793 13.304 1.00 67.69 75 SER A C 1
ATOM 564 O O . SER A 1 75 ? 13.055 10.517 12.774 1.00 67.69 75 SER A O 1
ATOM 566 N N . ARG A 1 76 ? 12.444 9.232 14.501 1.00 63.88 76 ARG A N 1
ATOM 567 C CA . ARG A 1 76 ? 13.695 9.420 15.260 1.00 63.88 76 ARG A CA 1
ATOM 568 C C . ARG A 1 76 ? 14.901 8.704 14.636 1.00 63.88 76 ARG A C 1
ATOM 570 O O . ARG A 1 76 ? 16.000 9.251 14.662 1.00 63.88 76 ARG A O 1
ATOM 577 N N . TRP A 1 77 ? 14.707 7.514 14.068 1.00 61.84 77 TRP A N 1
ATOM 578 C CA . TRP A 1 77 ? 15.758 6.755 13.377 1.00 61.84 77 TRP A CA 1
ATOM 579 C C . TRP A 1 77 ? 16.045 7.338 11.989 1.00 61.84 77 TRP A C 1
ATOM 581 O O . TRP A 1 77 ? 17.201 7.552 11.637 1.00 61.84 77 TRP A O 1
ATOM 591 N N . LEU A 1 78 ? 15.001 7.723 11.246 1.00 65.44 78 LEU A N 1
ATOM 592 C CA . LEU A 1 78 ? 15.160 8.459 9.983 1.00 65.44 78 LEU A CA 1
ATOM 593 C C . LEU A 1 78 ? 15.772 9.842 10.200 1.00 65.44 78 LEU A C 1
ATOM 595 O O . LEU A 1 78 ? 16.529 10.333 9.366 1.00 65.44 78 LEU A O 1
ATOM 599 N N . ALA A 1 79 ? 15.493 10.476 11.342 1.00 63.81 79 ALA A N 1
ATOM 600 C CA . ALA A 1 79 ? 16.085 11.760 11.665 1.00 63.81 79 ALA A CA 1
ATOM 601 C C . ALA A 1 79 ? 17.613 11.708 11.764 1.00 63.81 79 ALA A C 1
ATOM 603 O O . ALA A 1 79 ? 18.244 12.717 11.434 1.00 63.81 79 ALA A O 1
ATOM 604 N N . ALA A 1 80 ? 18.171 10.561 12.164 1.00 64.94 80 ALA A N 1
ATOM 605 C CA . ALA A 1 80 ? 19.606 10.323 12.289 1.00 64.94 80 ALA A CA 1
ATOM 606 C C . ALA A 1 80 ? 20.324 10.132 10.940 1.00 64.94 80 ALA A C 1
ATOM 608 O O . ALA A 1 80 ? 21.534 10.313 10.890 1.00 64.94 80 ALA A O 1
ATOM 609 N N . GLN A 1 81 ? 19.598 9.856 9.850 1.00 60.38 81 GLN A N 1
ATOM 610 C CA . GLN A 1 81 ? 20.157 9.772 8.488 1.00 60.38 81 GLN A CA 1
ATOM 611 C C . GLN A 1 81 ? 20.436 11.167 7.884 1.00 60.38 81 GLN A C 1
ATOM 613 O O . GLN A 1 81 ? 20.942 11.313 6.785 1.00 60.38 81 GLN A O 1
ATOM 618 N N . GLY A 1 82 ? 20.147 12.250 8.612 1.00 55.41 82 GLY A N 1
ATOM 619 C CA . GLY A 1 82 ? 20.390 13.609 8.132 1.00 55.41 82 GLY A CA 1
ATOM 620 C C . GLY A 1 82 ? 19.316 14.104 7.146 1.00 55.41 82 GLY A C 1
ATOM 621 O O . GLY A 1 82 ? 18.618 13.326 6.499 1.00 55.41 82 GLY A O 1
ATOM 622 N N . PRO A 1 83 ? 19.106 15.428 7.051 1.00 55.84 83 PRO A N 1
ATOM 623 C CA . PRO A 1 83 ? 17.949 16.016 6.370 1.00 55.84 83 PRO A CA 1
ATOM 624 C C . PRO A 1 83 ? 17.893 15.762 4.856 1.00 55.84 83 PRO A C 1
ATOM 626 O O . PRO A 1 83 ? 16.807 15.835 4.292 1.00 55.84 83 PRO A O 1
ATOM 629 N N . PHE A 1 84 ? 19.023 15.442 4.219 1.00 51.19 84 PHE A N 1
ATOM 630 C CA . PHE A 1 84 ? 19.115 15.172 2.779 1.00 51.19 84 PHE A CA 1
ATOM 631 C C . PHE A 1 84 ? 19.000 13.681 2.420 1.00 51.19 84 PHE A C 1
ATOM 633 O O . PHE A 1 84 ? 18.784 13.358 1.256 1.00 51.19 84 PHE A O 1
ATOM 640 N N . GLU A 1 85 ? 19.089 12.774 3.400 1.00 51.41 85 GLU A N 1
ATOM 641 C CA . GLU A 1 85 ? 18.890 11.329 3.187 1.00 51.41 85 GLU A CA 1
ATOM 642 C C . GLU A 1 85 ? 17.498 10.857 3.637 1.00 51.41 85 GLU A C 1
ATOM 644 O O . GLU A 1 85 ? 17.108 9.728 3.334 1.00 51.41 85 GLU A O 1
ATOM 649 N N . ARG A 1 86 ? 16.722 11.733 4.305 1.00 59.25 86 ARG A N 1
ATOM 650 C CA . ARG A 1 86 ? 15.318 11.519 4.702 1.00 59.25 86 ARG A CA 1
ATOM 651 C C . ARG A 1 86 ? 14.409 11.405 3.487 1.00 59.25 86 ARG A C 1
ATOM 653 O O . ARG A 1 86 ? 13.683 12.328 3.131 1.00 59.25 86 ARG A O 1
ATOM 660 N N . ASP A 1 87 ? 14.412 10.235 2.889 1.00 62.25 87 ASP A N 1
ATOM 661 C CA . ASP A 1 87 ? 13.431 9.861 1.895 1.00 62.25 87 ASP A CA 1
ATOM 662 C C . ASP A 1 87 ? 12.452 8.877 2.534 1.00 62.25 87 ASP A C 1
ATOM 664 O O . ASP A 1 87 ? 12.761 7.697 2.713 1.00 62.25 87 ASP A O 1
ATOM 668 N N . TYR A 1 88 ? 11.273 9.377 2.910 1.00 57.47 88 TYR A N 1
ATOM 669 C CA . TYR A 1 88 ? 10.189 8.574 3.486 1.00 57.47 88 TYR A CA 1
ATOM 670 C C . TYR A 1 88 ? 9.560 7.605 2.469 1.00 57.47 88 TYR A C 1
ATOM 672 O O . TYR A 1 88 ? 8.788 6.730 2.866 1.00 57.47 88 TYR A O 1
ATOM 680 N N . LEU A 1 89 ? 9.941 7.699 1.189 1.00 62.91 89 LEU A N 1
ATOM 681 C CA . LEU A 1 89 ? 9.590 6.748 0.139 1.00 62.91 89 LEU A CA 1
ATOM 682 C C . LEU A 1 89 ? 10.664 5.662 -0.067 1.00 62.91 89 LEU A C 1
ATOM 684 O O . LEU A 1 89 ? 10.342 4.629 -0.646 1.00 62.91 89 LEU A O 1
ATOM 688 N N . LYS A 1 90 ? 11.907 5.835 0.425 1.00 66.50 90 LYS A N 1
ATOM 689 C CA . LYS A 1 90 ? 12.993 4.835 0.270 1.00 66.50 90 LYS A CA 1
ATOM 690 C C . LYS A 1 90 ? 12.788 3.565 1.089 1.00 66.50 90 LYS A C 1
ATOM 692 O O . LYS A 1 90 ? 12.590 3.641 2.294 1.00 66.50 90 LYS A O 1
ATOM 697 N N . GLY A 1 91 ? 13.009 2.402 0.490 1.00 78.00 91 GLY A N 1
ATOM 698 C CA . GLY A 1 91 ? 12.900 1.121 1.183 1.00 78.00 91 GLY A CA 1
ATOM 699 C C . GLY A 1 91 ? 11.488 0.549 1.136 1.00 78.00 91 GLY A C 1
ATOM 700 O O . GLY A 1 91 ? 10.632 1.013 0.386 1.00 78.00 91 GLY A O 1
ATOM 701 N N . GLY A 1 92 ? 11.277 -0.531 1.887 1.00 86.56 92 GLY A N 1
ATOM 702 C CA . GLY A 1 92 ? 10.055 -1.324 1.773 1.00 86.56 92 GLY A CA 1
ATOM 703 C C . GLY A 1 92 ? 9.937 -1.992 0.407 1.00 86.56 92 GLY A C 1
ATOM 704 O O . GLY A 1 92 ? 8.828 -2.212 -0.050 1.00 86.56 92 GLY A O 1
ATOM 705 N N . HIS A 1 93 ? 11.059 -2.254 -0.272 1.00 93.12 93 HIS A N 1
ATOM 706 C CA . HIS A 1 93 ? 11.049 -2.959 -1.547 1.00 93.12 93 HIS A CA 1
ATOM 707 C C . HIS A 1 93 ? 10.511 -4.365 -1.341 1.00 93.12 93 HIS A C 1
ATOM 709 O O . HIS A 1 93 ? 10.977 -5.076 -0.453 1.00 93.12 93 HIS A O 1
ATOM 715 N N . THR A 1 94 ? 9.544 -4.734 -2.164 1.00 94.81 94 THR A N 1
ATOM 716 C CA . THR A 1 94 ? 8.806 -5.982 -2.056 1.00 94.81 94 THR A CA 1
ATOM 717 C C . THR A 1 94 ? 9.035 -6.901 -3.240 1.00 94.81 94 THR A C 1
ATOM 719 O O . THR A 1 94 ? 8.771 -8.075 -3.086 1.00 94.81 94 THR A O 1
ATOM 722 N N . ILE A 1 95 ? 9.600 -6.447 -4.363 1.00 94.69 95 ILE A N 1
ATOM 723 C CA . ILE A 1 95 ? 9.975 -7.326 -5.484 1.00 94.69 95 ILE A CA 1
ATOM 724 C C . ILE A 1 95 ? 11.488 -7.536 -5.548 1.00 94.69 95 ILE A C 1
ATOM 726 O O . ILE A 1 95 ? 12.265 -6.587 -5.397 1.00 94.69 95 ILE A O 1
ATOM 730 N N . GLY A 1 96 ? 11.897 -8.778 -5.817 1.00 92.62 96 GLY A N 1
ATOM 731 C CA . GLY A 1 96 ? 13.292 -9.174 -5.981 1.00 92.62 96 GLY A CA 1
ATOM 732 C C . GLY A 1 96 ? 13.893 -9.671 -4.673 1.00 92.62 96 GLY A C 1
ATOM 733 O O . GLY A 1 96 ? 14.713 -9.003 -4.064 1.00 92.62 96 GLY A O 1
ATOM 734 N N . VAL A 1 97 ? 13.515 -10.867 -4.234 1.00 91.50 97 VAL A N 1
ATOM 735 C CA . VAL A 1 97 ? 13.924 -11.438 -2.937 1.00 91.50 97 VAL A CA 1
ATOM 736 C C . VAL A 1 97 ? 15.428 -11.395 -2.620 1.00 91.50 97 VAL A C 1
ATOM 738 O O . VAL A 1 97 ? 15.808 -11.174 -1.466 1.00 91.50 97 VAL A O 1
ATOM 741 N N . PHE A 1 98 ? 16.289 -11.570 -3.626 1.00 90.56 98 PHE A N 1
ATOM 742 C CA . PHE A 1 98 ? 17.749 -11.536 -3.465 1.00 90.56 98 PHE A CA 1
ATOM 743 C C . PHE 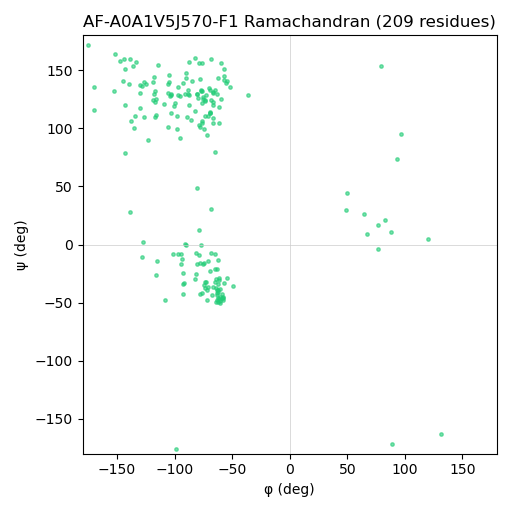A 1 98 ? 18.363 -10.155 -3.716 1.00 90.56 98 PHE A C 1
ATOM 745 O O . PHE A 1 98 ? 19.424 -9.861 -3.168 1.00 90.56 98 PHE A O 1
ATOM 752 N N . ASP A 1 99 ? 17.690 -9.314 -4.499 1.00 92.25 99 ASP A N 1
ATOM 753 C CA . ASP A 1 99 ? 18.104 -7.946 -4.813 1.00 92.25 99 ASP A CA 1
ATOM 754 C C . ASP A 1 99 ? 16.868 -7.030 -4.891 1.00 92.25 99 ASP A C 1
ATOM 756 O O . ASP A 1 99 ? 16.338 -6.778 -5.980 1.00 92.25 99 ASP A O 1
ATOM 760 N N . PRO A 1 100 ? 16.326 -6.599 -3.730 1.00 91.44 100 PRO A N 1
ATOM 761 C CA . PRO A 1 100 ? 15.051 -5.897 -3.701 1.00 91.44 100 PRO A CA 1
ATOM 762 C C . PRO A 1 100 ? 15.156 -4.540 -4.383 1.00 91.44 100 PRO A C 1
ATOM 764 O O . PRO A 1 100 ? 15.900 -3.666 -3.930 1.00 91.44 100 PRO A O 1
ATOM 767 N N . SER A 1 101 ? 14.369 -4.332 -5.436 1.00 90.38 101 SER A N 1
ATOM 768 C CA . SER A 1 101 ? 14.565 -3.204 -6.358 1.00 90.38 101 SER A CA 1
ATOM 769 C C . SER A 1 101 ? 13.412 -2.203 -6.383 1.00 90.38 101 SER A C 1
ATOM 771 O O . SER A 1 101 ? 13.637 -1.024 -6.658 1.00 90.38 101 SER A O 1
ATOM 773 N N . ALA A 1 102 ? 12.192 -2.631 -6.055 1.00 91.81 102 ALA A N 1
ATOM 774 C CA . ALA A 1 102 ? 11.021 -1.762 -6.045 1.00 91.81 102 ALA A CA 1
ATOM 775 C C . ALA A 1 102 ? 10.009 -2.168 -4.971 1.00 91.81 102 ALA A C 1
ATOM 777 O O . ALA A 1 102 ? 9.979 -3.308 -4.510 1.00 91.81 102 ALA A O 1
ATOM 778 N N . ARG A 1 103 ? 9.166 -1.213 -4.572 1.00 93.56 103 ARG A N 1
ATOM 779 C CA . ARG A 1 103 ? 7.988 -1.447 -3.732 1.00 93.56 103 ARG A CA 1
ATOM 780 C C . ARG A 1 103 ? 6.753 -1.415 -4.616 1.00 93.56 103 ARG A C 1
ATOM 782 O O . ARG A 1 103 ? 6.454 -0.352 -5.157 1.00 93.56 103 ARG A O 1
ATOM 789 N N . ILE A 1 104 ? 6.093 -2.560 -4.748 1.00 95.62 104 ILE A N 1
ATOM 790 C CA . ILE A 1 104 ? 4.873 -2.725 -5.553 1.00 95.62 104 ILE A CA 1
ATOM 791 C C . ILE A 1 104 ? 3.730 -3.385 -4.775 1.00 95.62 104 ILE A C 1
ATOM 793 O O . ILE A 1 104 ? 2.584 -3.320 -5.210 1.00 95.62 104 ILE A O 1
ATOM 797 N N . ASP A 1 105 ? 4.012 -3.920 -3.587 1.00 97.25 105 ASP A N 1
ATOM 798 C CA . ASP A 1 105 ? 3.004 -4.449 -2.675 1.00 97.25 105 ASP A CA 1
ATOM 799 C C . ASP A 1 105 ? 2.639 -3.408 -1.614 1.00 97.25 105 ASP A C 1
ATOM 801 O O . ASP A 1 105 ? 3.503 -2.761 -1.007 1.00 97.25 105 ASP A O 1
ATOM 805 N N . TYR A 1 106 ? 1.339 -3.259 -1.366 1.00 96.81 106 TYR A N 1
ATOM 806 C CA . TYR A 1 106 ? 0.799 -2.217 -0.499 1.00 96.81 106 TYR A CA 1
ATOM 807 C C . TYR A 1 106 ? -0.226 -2.745 0.494 1.00 96.81 106 TYR A C 1
ATOM 809 O O . TYR A 1 106 ? -0.891 -3.757 0.287 1.00 96.81 106 TYR A O 1
ATOM 817 N N . ILE A 1 107 ? -0.375 -1.979 1.572 1.00 97.69 107 ILE A N 1
ATOM 818 C CA . ILE A 1 107 ? -1.412 -2.083 2.590 1.00 97.69 107 ILE A CA 1
ATOM 819 C C . ILE A 1 107 ? -1.860 -0.642 2.833 1.00 97.69 107 ILE A C 1
ATOM 821 O O . ILE A 1 107 ? -1.179 0.139 3.504 1.00 97.69 107 ILE A O 1
ATOM 825 N N . PHE A 1 108 ? -2.986 -0.285 2.229 1.00 97.69 108 PHE A N 1
ATOM 826 C CA . PHE A 1 108 ? -3.671 0.983 2.419 1.00 97.69 108 PHE A CA 1
ATOM 827 C C . PHE A 1 108 ? -4.765 0.805 3.466 1.00 97.69 108 PHE A C 1
ATOM 829 O O . PHE A 1 108 ? -5.603 -0.087 3.351 1.00 97.69 108 PHE A O 1
ATOM 836 N N . ALA A 1 109 ? -4.785 1.656 4.484 1.00 97.12 109 ALA A N 1
ATOM 837 C CA . ALA A 1 109 ? -5.753 1.579 5.572 1.00 97.12 109 ALA A CA 1
ATOM 838 C C . ALA A 1 109 ? -6.598 2.855 5.628 1.00 97.12 109 ALA A C 1
ATOM 840 O O . ALA A 1 109 ? -6.075 3.954 5.429 1.00 97.12 109 ALA A O 1
ATOM 841 N N . SER A 1 110 ? -7.905 2.738 5.877 1.00 96.75 110 SER A N 1
ATOM 842 C CA . SER A 1 110 ? -8.765 3.911 6.059 1.00 96.75 110 SER A CA 1
ATOM 843 C C . SER A 1 110 ? -8.290 4.757 7.242 1.00 96.75 110 SER A C 1
ATOM 845 O O . SER A 1 110 ? -7.621 4.266 8.146 1.00 96.75 110 SER A O 1
ATOM 847 N N . LEU A 1 111 ? -8.630 6.048 7.248 1.00 93.94 111 LEU A N 1
ATOM 848 C CA . LEU A 1 111 ? -8.063 7.027 8.192 1.00 93.94 111 LEU A CA 1
ATOM 849 C C . LEU A 1 111 ? -8.371 6.755 9.683 1.00 93.94 111 LEU A C 1
ATOM 851 O O . LEU A 1 111 ? -7.764 7.368 10.557 1.00 93.94 111 LEU A O 1
ATOM 855 N N . ASP A 1 112 ? -9.315 5.862 9.979 1.00 93.19 112 ASP A N 1
ATOM 856 C CA . ASP A 1 112 ? -9.676 5.373 11.316 1.00 93.19 112 ASP A CA 1
ATOM 857 C C . ASP A 1 112 ? -8.881 4.127 11.767 1.00 93.19 112 ASP A C 1
ATOM 859 O O . ASP A 1 112 ? -9.054 3.656 12.897 1.00 93.19 112 ASP A O 1
ATOM 863 N N . ILE A 1 113 ? -7.983 3.627 10.914 1.00 94.38 113 ILE A N 1
ATOM 864 C CA . ILE A 1 113 ? -6.976 2.610 11.219 1.00 94.38 113 ILE A CA 1
ATOM 865 C C . ILE A 1 113 ? -5.598 3.287 11.228 1.00 94.38 113 ILE A C 1
ATOM 867 O O . ILE A 1 113 ? -5.154 3.862 10.235 1.00 94.38 113 ILE A O 1
ATOM 871 N N . GLY A 1 114 ? -4.905 3.208 12.361 1.00 92.62 114 GLY A N 1
ATOM 872 C CA . GLY A 1 114 ? -3.501 3.594 12.485 1.00 92.62 114 GLY A CA 1
ATOM 873 C C . GLY A 1 114 ? -2.562 2.390 12.417 1.00 92.62 114 GLY A C 1
ATOM 874 O O . GLY A 1 114 ? -2.997 1.249 12.275 1.00 92.62 114 GLY A O 1
ATOM 875 N N . VAL A 1 115 ? -1.270 2.647 12.604 1.00 93.06 115 VAL A N 1
ATOM 876 C CA . VAL A 1 115 ? -0.246 1.621 12.862 1.00 93.06 115 VAL A CA 1
ATOM 877 C C . VAL A 1 115 ? 0.127 1.663 14.348 1.00 93.06 115 VAL A C 1
ATOM 879 O O . VAL A 1 115 ? 0.053 2.727 14.974 1.00 93.06 115 VAL A O 1
ATOM 882 N N . VAL A 1 116 ? 0.438 0.510 14.946 1.00 93.00 116 VAL A N 1
ATOM 883 C CA . VAL A 1 116 ? 0.928 0.414 16.335 1.00 93.00 116 VAL A CA 1
ATOM 884 C C . VAL A 1 116 ? 2.159 1.313 16.532 1.00 93.00 116 VAL A C 1
ATOM 886 O O . VAL A 1 116 ? 2.991 1.427 15.641 1.00 93.00 116 VAL A O 1
ATOM 889 N N . ASP A 1 117 ? 2.269 1.980 17.687 1.00 88.00 117 ASP A N 1
ATOM 890 C CA . ASP A 1 117 ? 3.355 2.936 17.981 1.00 88.00 117 ASP A CA 1
ATOM 891 C C . ASP A 1 117 ? 4.653 2.227 18.421 1.00 88.00 117 ASP A C 1
ATOM 893 O O . ASP A 1 117 ? 5.252 2.562 19.442 1.00 88.00 117 ASP A O 1
ATOM 897 N N . GLU A 1 118 ? 5.077 1.218 17.662 1.00 87.50 118 GLU A N 1
ATOM 898 C CA . GLU A 1 118 ? 6.261 0.401 17.935 1.00 87.50 118 GLU A CA 1
ATOM 899 C C . GLU A 1 118 ? 7.145 0.316 16.693 1.00 87.50 118 GLU A C 1
ATOM 901 O O . GLU A 1 118 ? 6.664 0.133 15.578 1.00 87.50 118 GLU A O 1
ATOM 906 N N . ILE A 1 119 ? 8.462 0.444 16.870 1.00 82.38 119 ILE A N 1
ATOM 907 C CA . ILE A 1 119 ? 9.401 0.360 15.746 1.00 82.38 119 ILE A CA 1
ATOM 908 C C . ILE A 1 119 ? 9.260 -1.010 15.075 1.00 82.38 119 ILE A C 1
ATOM 910 O O . ILE A 1 119 ? 9.426 -2.040 15.725 1.00 82.38 119 ILE A O 1
ATOM 914 N N . GLY A 1 120 ? 9.014 -1.005 13.764 1.00 82.12 120 GLY A N 1
ATOM 915 C CA . GLY A 1 120 ? 8.797 -2.227 12.990 1.00 82.12 120 GLY A CA 1
ATOM 916 C C . GLY A 1 120 ? 7.341 -2.691 12.959 1.00 82.12 120 GLY A C 1
ATOM 917 O O . GLY A 1 120 ? 7.078 -3.787 12.468 1.00 82.12 120 GLY A O 1
ATOM 918 N N . ALA A 1 121 ? 6.397 -1.869 13.428 1.00 90.75 121 ALA A N 1
ATOM 919 C CA . ALA A 1 121 ? 4.971 -2.128 13.279 1.00 90.75 121 ALA A CA 1
ATOM 920 C C . ALA A 1 121 ? 4.525 -2.155 11.809 1.00 90.75 121 ALA A C 1
ATOM 922 O O . ALA A 1 121 ? 3.514 -2.778 11.509 1.00 90.75 121 ALA A O 1
ATOM 923 N N . ALA A 1 122 ? 5.276 -1.562 10.879 1.00 92.62 122 ALA A N 1
ATOM 924 C CA . ALA A 1 122 ? 5.198 -1.885 9.458 1.00 92.62 122 ALA A CA 1
ATOM 925 C C . ALA A 1 122 ? 6.587 -2.240 8.916 1.00 92.62 122 ALA A C 1
ATOM 927 O O . ALA A 1 122 ? 7.585 -1.599 9.246 1.00 92.62 122 ALA A O 1
ATOM 928 N N . GLY A 1 123 ? 6.676 -3.252 8.056 1.00 91.75 123 GLY A N 1
ATOM 929 C CA . GLY A 1 123 ? 7.970 -3.669 7.531 1.00 91.75 123 GLY A CA 1
ATOM 930 C C . GLY A 1 123 ? 7.902 -4.762 6.483 1.00 91.75 123 GLY A C 1
ATOM 931 O O . GLY A 1 123 ? 6.857 -5.354 6.234 1.00 91.75 123 GLY A O 1
ATOM 932 N N . VAL A 1 124 ? 9.054 -5.032 5.876 1.00 93.62 124 VAL A N 1
ATOM 933 C CA . VAL A 1 124 ? 9.210 -6.046 4.831 1.00 93.62 124 VAL A CA 1
ATOM 934 C C . VAL A 1 124 ? 10.285 -7.047 5.271 1.00 93.62 124 VAL A C 1
ATOM 936 O O . VAL A 1 124 ? 11.477 -6.803 5.056 1.00 93.62 124 VAL A O 1
ATOM 939 N N . PRO A 1 125 ? 9.911 -8.129 5.983 1.00 92.38 125 PRO A N 1
ATOM 940 C CA . PRO A 1 125 ? 10.852 -9.149 6.426 1.00 92.38 125 PRO A CA 1
ATOM 941 C C . PRO A 1 125 ? 11.520 -9.855 5.245 1.00 92.38 125 PRO A C 1
ATOM 943 O O . PRO A 1 125 ? 10.883 -10.153 4.237 1.00 92.38 125 PRO A O 1
ATOM 946 N N . ARG A 1 126 ? 12.807 -10.187 5.387 1.00 92.06 126 ARG A N 1
ATOM 947 C CA . ARG A 1 126 ? 13.514 -10.997 4.388 1.00 92.06 126 ARG A CA 1
ATOM 948 C C . ARG A 1 126 ? 13.099 -12.458 4.502 1.00 92.06 126 ARG A C 1
ATOM 950 O O . ARG A 1 126 ? 13.210 -13.047 5.574 1.00 92.06 126 ARG A O 1
ATOM 957 N N . SER A 1 127 ? 12.666 -13.040 3.389 1.00 91.19 127 SER A N 1
ATOM 958 C CA . SER A 1 127 ? 12.296 -14.451 3.296 1.00 91.19 127 SER A CA 1
ATOM 959 C C . SER A 1 127 ? 12.496 -14.947 1.864 1.00 91.19 127 SER A C 1
ATOM 961 O O . SER A 1 127 ? 12.004 -14.282 0.960 1.00 91.19 127 SER A O 1
ATOM 963 N N . PRO A 1 128 ? 13.145 -16.105 1.634 1.00 93.94 128 PRO A N 1
ATOM 964 C CA . PRO A 1 128 ? 13.305 -16.701 0.305 1.00 93.94 128 PRO A CA 1
ATOM 965 C C . PRO A 1 128 ? 12.048 -17.443 -0.194 1.00 93.94 128 PRO A C 1
ATOM 967 O O . PRO A 1 128 ? 12.134 -18.229 -1.132 1.00 93.94 128 PRO A O 1
ATOM 970 N N . ALA A 1 129 ? 10.897 -17.271 0.465 1.00 93.81 129 ALA A N 1
ATOM 971 C CA . ALA A 1 129 ? 9.691 -18.059 0.198 1.00 93.81 129 ALA A CA 1
ATOM 972 C C . ALA A 1 129 ? 8.953 -17.676 -1.098 1.00 93.81 129 ALA A C 1
ATOM 974 O O . ALA A 1 129 ? 8.096 -18.431 -1.549 1.00 93.81 129 ALA A O 1
ATOM 975 N N . SER A 1 130 ? 9.252 -16.510 -1.666 1.00 95.94 130 SER A N 1
ATOM 976 C CA . SER A 1 130 ? 8.672 -15.983 -2.900 1.00 95.94 130 SER A CA 1
ATOM 977 C C . SER A 1 130 ? 9.693 -15.052 -3.566 1.00 95.94 130 SER A C 1
ATOM 979 O O . SER A 1 130 ? 10.672 -14.655 -2.933 1.00 95.94 130 SER A O 1
ATOM 981 N N . ASP A 1 131 ? 9.499 -14.727 -4.840 1.00 94.31 131 ASP A N 1
ATOM 982 C CA . ASP A 1 131 ? 10.226 -13.656 -5.530 1.00 94.31 131 ASP A CA 1
ATOM 983 C C . ASP A 1 131 ? 9.829 -12.264 -5.015 1.00 94.31 131 ASP A C 1
ATOM 985 O O . ASP A 1 131 ? 10.643 -11.332 -5.074 1.00 94.31 131 ASP A O 1
ATOM 989 N N . HIS A 1 132 ? 8.633 -12.159 -4.429 1.00 97.12 132 HIS A N 1
ATOM 990 C CA . HIS A 1 132 ? 8.221 -11.043 -3.591 1.00 97.12 132 HIS A CA 1
ATOM 991 C C . HIS A 1 132 ? 8.554 -11.271 -2.108 1.00 97.12 132 HIS A C 1
ATOM 993 O O . HIS A 1 132 ? 8.420 -12.366 -1.560 1.00 97.12 132 HIS A O 1
ATOM 999 N N . LEU A 1 133 ? 8.932 -10.203 -1.415 1.00 96.50 133 LEU A N 1
ATOM 1000 C CA . LEU A 1 133 ? 9.061 -10.165 0.031 1.00 96.50 133 LEU A CA 1
ATOM 1001 C C . LEU A 1 133 ? 7.705 -9.856 0.687 1.00 96.50 133 LEU A C 1
ATOM 1003 O O . LEU A 1 133 ? 6.974 -8.985 0.212 1.00 96.50 133 LEU A O 1
ATOM 1007 N N . PRO A 1 134 ? 7.375 -10.509 1.815 1.00 95.75 134 PRO A N 1
ATOM 1008 C CA . PRO A 1 134 ? 6.136 -10.242 2.530 1.00 95.75 134 PRO A CA 1
ATOM 1009 C C . PRO A 1 134 ? 6.119 -8.814 3.077 1.00 95.75 134 PRO A C 1
ATOM 1011 O O . PRO A 1 134 ? 7.064 -8.388 3.738 1.00 95.75 134 PRO A O 1
ATOM 1014 N N . TYR A 1 135 ? 5.013 -8.101 2.880 1.00 95.56 135 TYR A N 1
ATOM 1015 C CA . TYR A 1 135 ? 4.760 -6.824 3.540 1.00 95.56 135 TYR A CA 1
ATOM 1016 C C . TYR A 1 135 ? 3.812 -7.033 4.727 1.00 95.56 135 TYR A C 1
ATOM 1018 O O . TYR A 1 135 ? 2.693 -7.515 4.562 1.00 95.56 135 TYR A O 1
ATOM 1026 N N . VAL A 1 136 ? 4.273 -6.700 5.937 1.00 95.50 136 VAL A N 1
ATOM 1027 C CA . VAL A 1 136 ? 3.520 -6.882 7.184 1.00 95.50 136 VAL A CA 1
ATOM 1028 C C . VAL A 1 136 ? 3.254 -5.549 7.873 1.00 95.50 136 VAL A C 1
ATOM 1030 O O . VAL A 1 136 ? 4.097 -4.650 7.868 1.00 95.50 136 VAL A O 1
ATOM 1033 N N . VAL A 1 137 ? 2.076 -5.441 8.489 1.00 95.50 137 VAL A N 1
ATOM 1034 C CA . VAL A 1 137 ? 1.648 -4.289 9.289 1.00 95.50 137 VAL A CA 1
ATOM 1035 C C . VAL A 1 137 ? 0.908 -4.788 10.529 1.00 95.50 137 VAL A C 1
ATOM 1037 O O . VAL A 1 137 ? 0.073 -5.686 10.436 1.00 95.50 137 VAL A O 1
ATOM 1040 N N . ALA A 1 138 ? 1.177 -4.169 11.673 1.00 95.19 138 ALA A N 1
ATOM 1041 C CA . ALA A 1 138 ? 0.394 -4.241 12.894 1.00 95.19 138 ALA A CA 1
ATOM 1042 C C . ALA A 1 138 ? -0.564 -3.034 12.931 1.00 95.19 138 ALA A C 1
ATOM 1044 O O . ALA A 1 138 ? -0.175 -1.944 13.371 1.00 95.19 138 ALA A O 1
ATOM 1045 N N . PRO A 1 139 ? -1.803 -3.169 12.422 1.00 94.25 139 PRO A N 1
ATOM 1046 C CA . PRO A 1 139 ? -2.767 -2.082 12.480 1.00 94.25 139 PRO A CA 1
ATOM 1047 C C . PRO A 1 139 ? -3.205 -1.833 13.928 1.00 94.25 139 PRO A C 1
ATOM 1049 O O . PRO A 1 139 ? -3.156 -2.731 14.768 1.00 94.25 139 PRO A O 1
ATOM 1052 N N . LYS A 1 140 ? -3.734 -0.637 14.206 1.00 93.00 140 LYS A N 1
ATOM 1053 C CA . LYS A 1 140 ? -4.527 -0.328 15.408 1.00 93.00 140 LYS A CA 1
ATOM 1054 C C . LYS A 1 140 ? -5.827 0.375 15.015 1.00 93.00 140 LYS A C 1
ATOM 1056 O O . LYS A 1 140 ? -5.803 1.349 14.268 1.00 93.00 140 LYS A O 1
ATOM 1061 N N . THR A 1 141 ? -6.967 -0.086 15.518 1.00 90.62 141 THR A N 1
ATOM 1062 C CA . THR A 1 141 ? -8.233 0.656 15.399 1.00 90.62 141 THR A CA 1
ATOM 1063 C C . THR A 1 141 ? -8.398 1.583 16.592 1.00 90.62 141 THR A C 1
ATOM 1065 O O . THR A 1 141 ? -7.988 1.242 17.702 1.00 90.62 141 THR A O 1
ATOM 1068 N N . ALA A 1 142 ? -9.042 2.736 16.400 1.00 76.25 142 ALA A N 1
ATOM 1069 C CA . ALA A 1 142 ? -9.470 3.540 17.540 1.00 76.25 142 ALA A CA 1
ATOM 1070 C C . ALA A 1 142 ? -10.387 2.706 18.468 1.00 76.25 142 ALA A C 1
ATOM 1072 O O . ALA A 1 142 ? -11.220 1.942 17.969 1.00 76.25 142 ALA A O 1
ATOM 1073 N N . PRO A 1 143 ? -10.278 2.842 19.803 1.00 60.91 143 PRO A N 1
ATOM 1074 C CA . PRO A 1 143 ? -11.158 2.135 20.728 1.00 60.91 143 PRO A CA 1
ATOM 1075 C C . PRO A 1 143 ? -12.631 2.427 20.417 1.00 60.91 143 PRO A C 1
ATOM 1077 O O . PRO A 1 143 ? -13.001 3.583 20.205 1.00 60.91 143 PRO A O 1
ATOM 1080 N N . GLN A 1 144 ? -13.501 1.413 20.475 1.00 53.00 144 GLN A N 1
ATOM 1081 C CA . GLN A 1 144 ? -14.960 1.564 20.322 1.00 53.00 144 GLN A CA 1
ATOM 1082 C C . GLN A 1 144 ? -15.639 2.309 21.494 1.00 53.00 144 GLN A C 1
ATOM 1084 O O . GLN A 1 144 ? -16.800 2.061 21.825 1.00 53.00 144 GLN A O 1
ATOM 1089 N N . ALA A 1 145 ? -14.952 3.239 22.154 1.00 43.44 145 ALA A N 1
ATOM 1090 C CA . ALA A 1 145 ? -15.523 4.023 23.235 1.00 43.44 145 ALA A CA 1
ATOM 1091 C C . ALA A 1 145 ? -16.539 5.039 22.671 1.00 43.44 145 ALA A C 1
ATOM 1093 O O . ALA A 1 145 ? -16.190 6.143 22.262 1.00 43.44 145 ALA A O 1
ATOM 1094 N N . GLY A 1 146 ? -17.823 4.659 22.651 1.00 44.91 146 GLY A N 1
ATOM 1095 C CA . GLY A 1 146 ? -18.944 5.608 22.594 1.00 44.91 146 GLY A CA 1
ATOM 1096 C C . GLY A 1 146 ? -19.906 5.520 21.403 1.00 44.91 146 GLY A C 1
ATOM 1097 O O . GLY A 1 146 ? -20.817 6.348 21.318 1.00 44.91 146 GLY A O 1
ATOM 1098 N N . ARG A 1 147 ? -19.785 4.541 20.492 1.00 48.81 147 ARG A N 1
ATOM 1099 C CA . ARG A 1 147 ? -20.742 4.434 19.366 1.00 48.81 147 ARG A CA 1
ATOM 1100 C C . ARG A 1 147 ? -22.114 3.894 19.798 1.00 48.81 147 ARG A C 1
ATOM 1102 O O . ARG A 1 147 ? -23.129 4.376 19.301 1.00 48.81 147 ARG A O 1
ATOM 1109 N N . GLN A 1 148 ? -22.162 2.982 20.773 1.00 45.34 148 GLN A N 1
ATOM 1110 C CA . GLN A 1 148 ? -23.426 2.492 21.347 1.00 45.34 148 GLN A CA 1
ATOM 1111 C C . GLN A 1 148 ? -24.103 3.522 22.273 1.00 45.34 148 GLN A C 1
ATOM 1113 O O . GLN A 1 148 ? -25.327 3.636 22.262 1.00 45.34 148 GLN A O 1
ATOM 1118 N N . ASP A 1 149 ? -23.336 4.359 22.983 1.00 42.91 149 ASP A N 1
ATOM 1119 C CA . ASP A 1 149 ? -23.901 5.324 23.944 1.00 42.91 149 ASP A CA 1
ATOM 1120 C C . ASP A 1 149 ? -24.450 6.614 23.284 1.00 42.91 149 ASP A C 1
ATOM 1122 O O . ASP A 1 149 ? -25.260 7.349 23.852 1.00 42.91 149 ASP A O 1
ATOM 1126 N N . ARG A 1 150 ? -24.073 6.892 22.025 1.00 45.16 150 ARG A N 1
ATOM 1127 C CA . ARG A 1 150 ? -24.659 7.998 21.236 1.00 45.16 150 ARG A CA 1
ATOM 1128 C C . ARG A 1 150 ? -25.998 7.656 20.587 1.00 45.16 150 ARG A C 1
ATOM 1130 O O . ARG A 1 150 ? -26.779 8.571 20.319 1.00 45.16 150 ARG A O 1
ATOM 1137 N N . LEU A 1 151 ? -26.271 6.376 20.331 1.00 49.94 151 LEU A N 1
ATOM 1138 C CA . LEU A 1 151 ? -27.548 5.927 19.765 1.00 49.94 151 LEU A CA 1
ATOM 1139 C C . LEU A 1 151 ? -28.632 5.778 20.843 1.00 49.94 151 LEU A C 1
ATOM 1141 O O . LEU A 1 151 ? -29.798 6.043 20.559 1.00 49.94 151 LEU A O 1
ATOM 1145 N N . SER A 1 152 ? -28.256 5.465 22.089 1.00 45.38 152 SER A N 1
ATOM 1146 C CA . SER A 1 152 ? -29.175 5.436 23.239 1.00 45.38 152 SER A CA 1
ATOM 1147 C C . SER A 1 152 ? -29.600 6.845 23.685 1.00 45.38 152 SER A C 1
ATOM 1149 O O . SER A 1 152 ? -30.775 7.081 23.964 1.00 45.38 152 SER A O 1
ATOM 1151 N N . ARG A 1 153 ? -28.682 7.824 23.679 1.00 45.78 153 ARG A N 1
ATOM 1152 C CA . ARG A 1 153 ? -28.953 9.197 24.155 1.00 45.78 153 ARG A CA 1
ATOM 1153 C C . ARG A 1 153 ? -29.734 10.090 23.187 1.00 45.78 153 ARG A C 1
ATOM 1155 O O . ARG A 1 153 ? -30.274 11.108 23.613 1.00 45.78 153 ARG A O 1
ATOM 1162 N N . ARG A 1 154 ? -29.842 9.739 21.899 1.00 45.81 154 ARG A N 1
ATOM 1163 C CA . ARG A 1 154 ? -30.621 10.529 20.920 1.00 45.81 154 ARG A CA 1
ATOM 1164 C C . ARG A 1 154 ? -32.136 10.315 20.992 1.00 45.81 154 ARG A C 1
ATOM 1166 O O . ARG A 1 154 ? -32.861 11.060 20.342 1.00 45.81 154 ARG A O 1
ATOM 1173 N N . ARG A 1 155 ? -32.630 9.344 21.770 1.00 49.19 155 ARG A N 1
ATOM 1174 C CA . ARG A 1 155 ? -34.072 9.049 21.866 1.00 49.19 155 ARG A CA 1
ATOM 1175 C C . ARG A 1 155 ? -34.814 9.739 23.017 1.00 49.19 155 ARG A C 1
ATOM 1177 O O . ARG A 1 155 ? -36.036 9.668 23.028 1.00 49.19 155 ARG A O 1
ATOM 1184 N N . THR A 1 156 ? -34.145 10.420 23.952 1.00 48.69 156 THR A N 1
ATOM 1185 C CA . THR A 1 156 ? -34.807 10.859 25.204 1.00 48.69 156 THR A CA 1
ATOM 1186 C C . THR A 1 156 ? -34.468 12.266 25.707 1.00 48.69 156 THR A C 1
ATOM 1188 O O . THR A 1 156 ? -34.604 12.527 26.899 1.00 48.69 156 THR A O 1
ATOM 1191 N N . GLN A 1 157 ? -34.112 13.226 24.845 1.00 40.00 157 GLN A N 1
ATOM 1192 C CA . GLN A 1 157 ? -34.080 14.633 25.278 1.00 40.00 157 GLN A CA 1
ATOM 1193 C C . GLN A 1 157 ? -34.830 15.572 24.325 1.00 40.00 157 GLN A C 1
ATOM 1195 O O . GLN A 1 157 ? -34.414 15.72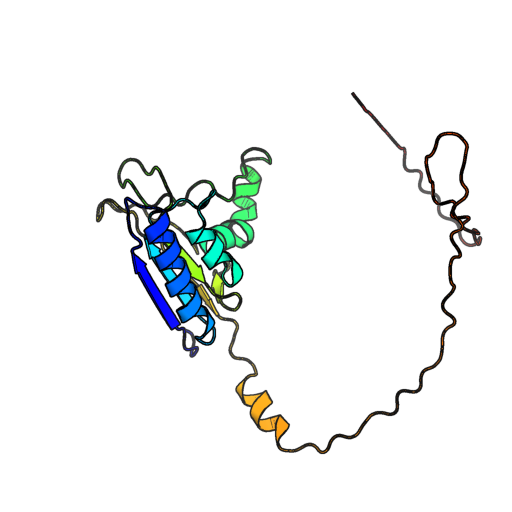4 23.175 1.00 40.00 157 GLN A O 1
ATOM 1200 N N . PRO A 1 158 ? -35.907 16.246 24.781 1.00 40.47 158 PRO A N 1
ATOM 1201 C CA . PRO A 1 158 ? -36.459 17.375 24.053 1.00 40.47 158 PRO A CA 1
ATOM 1202 C C . PRO A 1 158 ? -35.445 18.523 24.067 1.00 40.47 158 PRO A C 1
ATOM 1204 O O . PRO A 1 158 ? -34.892 18.901 25.102 1.00 40.47 158 PRO A O 1
ATOM 1207 N N . MET A 1 159 ? -35.199 19.064 22.879 1.00 33.97 159 MET A N 1
ATOM 1208 C CA . MET A 1 159 ? -34.256 20.140 22.607 1.00 33.97 159 MET A CA 1
ATOM 1209 C C . MET A 1 159 ? -34.657 21.409 23.384 1.00 33.97 159 MET A C 1
ATOM 1211 O O . MET A 1 159 ? -35.601 22.102 23.012 1.00 33.97 159 MET A O 1
ATOM 1215 N N . ARG A 1 160 ? -33.944 21.737 24.469 1.00 42.81 160 ARG A N 1
ATOM 1216 C CA . ARG A 1 160 ? -33.978 23.081 25.067 1.00 42.81 160 ARG A CA 1
ATOM 1217 C C . ARG A 1 160 ? -32.894 23.928 24.411 1.00 42.81 160 ARG A C 1
ATOM 1219 O O . ARG A 1 160 ? -31.709 23.698 24.631 1.00 42.81 160 ARG A O 1
ATOM 1226 N N . LEU A 1 161 ? -33.311 24.904 23.608 1.00 38.41 161 LEU A N 1
ATOM 1227 C CA . LEU A 1 161 ? -32.426 25.917 23.035 1.00 38.41 161 LEU A CA 1
ATOM 1228 C C . LEU A 1 161 ? -31.876 26.818 24.156 1.00 38.41 161 LEU A C 1
ATOM 1230 O O . LEU A 1 161 ? -32.670 27.450 24.861 1.00 38.41 161 LEU A O 1
ATOM 1234 N N . PRO A 1 162 ? -30.551 26.932 24.338 1.00 37.81 162 PRO A N 1
ATOM 1235 C CA . PRO A 1 162 ? -29.996 27.955 25.208 1.00 37.81 162 PRO A CA 1
ATOM 1236 C C . PRO A 1 162 ? -30.123 29.329 24.534 1.00 37.81 162 PRO A C 1
ATOM 1238 O O . PRO A 1 162 ? -29.716 29.524 23.388 1.00 37.81 162 PRO A O 1
ATOM 1241 N N . ARG A 1 163 ? -30.680 30.306 25.261 1.00 39.38 163 ARG A N 1
ATOM 1242 C CA . ARG A 1 163 ? -30.620 31.724 24.882 1.00 39.38 163 ARG A CA 1
ATOM 1243 C C . ARG A 1 163 ? -29.164 32.190 24.969 1.00 39.38 163 ARG A C 1
ATOM 1245 O O . ARG A 1 163 ? -28.655 32.413 26.063 1.00 39.38 163 ARG A O 1
ATOM 1252 N N . LEU A 1 164 ? -28.507 32.353 23.823 1.00 34.31 164 LEU A N 1
ATOM 1253 C CA . LEU A 1 164 ? -27.241 33.078 23.726 1.00 34.31 164 LEU A CA 1
ATOM 1254 C C . LEU A 1 164 ? -27.506 34.577 23.920 1.00 34.31 164 LEU A C 1
ATOM 1256 O O . LEU A 1 164 ? -28.089 35.231 23.057 1.00 34.31 164 LEU A O 1
ATOM 1260 N N . SER A 1 165 ? -27.061 35.132 25.047 1.00 35.44 165 SER A N 1
ATOM 1261 C CA . SER A 1 165 ? -26.884 36.575 25.187 1.00 35.44 165 SER A CA 1
ATOM 1262 C C . SER A 1 165 ? -25.578 36.970 24.494 1.00 35.44 165 SER A C 1
ATOM 1264 O O . SER A 1 165 ? -24.474 36.759 24.992 1.00 35.44 165 SER A O 1
ATOM 1266 N N . VAL A 1 166 ? -25.699 37.536 23.297 1.00 35.09 166 VAL A N 1
ATOM 1267 C CA . VAL A 1 166 ? -24.566 38.136 22.591 1.00 35.09 166 VAL A CA 1
ATOM 1268 C C . VAL A 1 166 ? -24.243 39.464 23.276 1.00 35.09 166 VAL A C 1
ATOM 1270 O O . VAL A 1 166 ? -24.900 40.474 23.037 1.00 35.09 166 VAL A O 1
ATOM 1273 N N . ARG A 1 167 ? -23.223 39.490 24.142 1.00 32.72 167 ARG A N 1
ATOM 1274 C CA . ARG A 1 167 ? -22.519 40.744 24.441 1.00 32.72 167 ARG A CA 1
ATOM 1275 C C . ARG A 1 167 ? -21.611 41.048 23.254 1.00 32.72 167 ARG A C 1
ATOM 1277 O O . ARG A 1 167 ? -20.603 40.379 23.049 1.00 32.72 167 ARG A O 1
ATOM 1284 N N . ALA A 1 168 ? -21.997 42.039 22.459 1.00 33.78 168 ALA A N 1
ATOM 1285 C CA . ALA A 1 168 ? -21.183 42.560 21.374 1.00 33.78 168 ALA A CA 1
ATOM 1286 C C . ALA A 1 168 ? -19.926 43.244 21.944 1.00 33.78 168 ALA A C 1
ATOM 1288 O O . ALA A 1 168 ? -20.007 44.322 22.528 1.00 33.78 168 ALA A O 1
ATOM 1289 N N . SER A 1 169 ? -18.760 42.626 21.758 1.00 32.59 169 SER A N 1
ATOM 1290 C CA . SER A 1 169 ? -17.481 43.343 21.793 1.00 32.59 169 SER A CA 1
ATOM 1291 C C . SER A 1 169 ? -17.273 44.021 20.435 1.00 32.59 169 SER A C 1
ATOM 1293 O O . SER A 1 169 ? -17.403 43.348 19.409 1.00 32.59 169 SER A O 1
ATOM 1295 N N . PRO A 1 170 ? -16.946 45.323 20.369 1.00 36.53 170 PRO A N 1
ATOM 1296 C CA . PRO A 1 170 ? -16.722 45.986 19.094 1.00 36.53 170 PRO A CA 1
ATOM 1297 C C . PRO A 1 170 ? -15.428 45.469 18.452 1.00 36.53 170 PRO A C 1
ATOM 1299 O O . PRO A 1 170 ? -14.323 45.715 18.940 1.00 36.53 170 PRO A O 1
ATOM 1302 N N . ALA A 1 171 ? -15.571 44.763 17.330 1.00 36.09 171 ALA A N 1
ATOM 1303 C CA . ALA A 1 171 ? -14.468 44.419 16.447 1.00 36.09 171 ALA A CA 1
ATOM 1304 C C . ALA A 1 171 ? -13.824 45.709 15.910 1.00 36.09 171 ALA A C 1
ATOM 1306 O O . ALA A 1 171 ? -14.463 46.520 15.235 1.00 36.09 171 ALA A O 1
ATOM 1307 N N . ARG A 1 172 ? -12.541 45.918 16.217 1.00 38.62 172 ARG A N 1
ATOM 1308 C CA . ARG A 1 172 ? -11.744 46.995 15.624 1.00 38.62 172 ARG A CA 1
ATOM 1309 C C . ARG A 1 172 ? -11.358 46.594 14.201 1.00 38.62 172 ARG A C 1
ATOM 1311 O O . ARG A 1 172 ? -10.457 45.788 14.005 1.00 38.62 172 ARG A O 1
ATOM 1318 N N . PHE A 1 173 ? -12.019 47.191 13.214 1.00 34.72 173 PHE A N 1
ATOM 1319 C CA . PHE A 1 173 ? -11.589 47.144 11.818 1.00 34.72 173 PHE A CA 1
ATOM 1320 C C . PHE A 1 173 ? -10.298 47.954 11.640 1.00 34.72 173 PHE A C 1
ATOM 1322 O O . PHE A 1 173 ? -10.303 49.182 11.756 1.00 34.72 173 PHE A O 1
ATOM 1329 N N . ALA A 1 174 ? -9.193 47.286 11.309 1.00 40.25 174 ALA A N 1
ATOM 1330 C CA . ALA A 1 174 ? -8.047 47.953 10.707 1.00 40.25 174 ALA A CA 1
ATOM 1331 C C . ALA A 1 174 ? -8.409 48.279 9.248 1.00 40.25 174 ALA A C 1
ATOM 1333 O O . ALA A 1 174 ? -8.566 47.383 8.422 1.00 40.25 174 ALA A O 1
ATOM 1334 N N . ARG A 1 175 ? -8.591 49.563 8.918 1.00 37.72 175 ARG A N 1
ATOM 1335 C CA . ARG A 1 175 ? -8.738 49.995 7.521 1.00 37.72 175 ARG A CA 1
ATOM 1336 C C . ARG A 1 175 ? -7.354 50.026 6.874 1.00 37.72 175 ARG A C 1
ATOM 1338 O O . ARG A 1 175 ? -6.615 50.988 7.063 1.00 37.72 175 ARG A O 1
ATOM 1345 N N . CYS A 1 176 ? -7.014 49.007 6.092 1.00 33.97 176 CYS A N 1
ATOM 1346 C CA . CYS A 1 176 ? -5.920 49.105 5.129 1.00 33.97 176 CYS A CA 1
ATOM 1347 C C . CYS A 1 176 ? -6.402 49.917 3.923 1.00 33.97 176 CYS A C 1
ATOM 1349 O O . CYS A 1 176 ? -7.376 49.547 3.272 1.00 33.97 176 CYS A O 1
ATOM 1351 N N . ARG A 1 177 ? -5.727 51.029 3.615 1.00 43.81 177 ARG A N 1
ATOM 1352 C CA . ARG A 1 177 ? -5.831 51.674 2.301 1.00 43.81 177 ARG A CA 1
ATOM 1353 C C . ARG A 1 177 ? -4.577 51.346 1.509 1.00 43.81 177 ARG A C 1
ATOM 1355 O O . ARG A 1 177 ? -3.466 51.567 1.986 1.00 43.81 177 ARG A O 1
ATOM 1362 N N . LEU A 1 178 ? -4.779 50.840 0.302 1.00 37.22 178 LEU A N 1
ATOM 1363 C CA . LEU A 1 178 ? -3.742 50.704 -0.705 1.00 37.22 178 LEU A CA 1
ATOM 1364 C C . LEU A 1 178 ? -3.483 52.083 -1.325 1.00 37.22 178 LEU A C 1
ATOM 1366 O O . LEU A 1 178 ? -4.425 52.792 -1.680 1.00 37.22 178 LEU A O 1
ATOM 1370 N N . ARG A 1 179 ? -2.213 52.477 -1.428 1.00 43.91 179 ARG A N 1
ATOM 1371 C CA . ARG A 1 179 ? -1.796 53.701 -2.119 1.00 43.91 179 ARG A CA 1
ATOM 1372 C C . ARG A 1 179 ? -0.912 53.293 -3.291 1.00 43.91 179 ARG A C 1
ATOM 1374 O O . ARG A 1 179 ? 0.080 52.601 -3.089 1.00 43.91 179 ARG A O 1
ATOM 1381 N N . GLN A 1 180 ? -1.294 53.694 -4.496 1.00 38.38 180 GLN A N 1
ATOM 1382 C CA . GLN A 1 180 ? -0.524 53.437 -5.708 1.00 38.38 180 GLN A CA 1
ATOM 1383 C C . GLN A 1 180 ? 0.661 54.410 -5.763 1.00 38.38 180 GLN A C 1
ATOM 1385 O O . GLN A 1 180 ? 0.488 55.608 -5.528 1.00 38.38 180 GLN A O 1
ATOM 1390 N N . MET A 1 181 ? 1.859 53.901 -6.049 1.00 47.03 181 MET A N 1
ATOM 1391 C CA . MET A 1 181 ? 3.016 54.724 -6.409 1.00 47.03 181 MET A CA 1
ATOM 1392 C C . MET A 1 181 ? 3.419 54.444 -7.858 1.00 47.03 181 MET A C 1
ATOM 1394 O O . MET A 1 181 ? 3.123 53.380 -8.410 1.00 47.03 181 MET A O 1
ATOM 1398 N N . SER A 1 182 ? 4.064 55.429 -8.477 1.00 49.00 182 SER A N 1
ATOM 1399 C CA . SER A 1 182 ? 4.600 55.363 -9.836 1.00 49.00 182 SER A CA 1
ATOM 1400 C C . SER A 1 182 ? 5.475 54.112 -10.003 1.00 49.00 182 SER A C 1
ATOM 1402 O O . SER A 1 182 ? 6.284 53.821 -9.127 1.00 49.00 182 SER A O 1
ATOM 1404 N N . ALA A 1 183 ? 5.302 53.394 -11.119 1.00 51.91 183 ALA A N 1
ATOM 1405 C CA . ALA A 1 183 ? 5.913 52.094 -11.457 1.00 51.91 183 ALA A CA 1
ATOM 1406 C C . ALA A 1 183 ? 5.243 50.809 -10.902 1.00 51.91 183 ALA A C 1
ATOM 1408 O O . ALA A 1 183 ? 5.856 49.744 -10.889 1.00 51.91 183 ALA A O 1
ATOM 1409 N N . GLY A 1 184 ? 3.958 50.857 -10.527 1.00 45.19 184 GLY A N 1
ATOM 1410 C CA . GLY A 1 184 ? 3.080 49.672 -10.592 1.00 45.19 184 GLY A CA 1
ATOM 1411 C C . GLY A 1 184 ? 3.231 48.600 -9.501 1.00 45.19 184 GLY A C 1
ATOM 1412 O O . GLY A 1 184 ? 2.711 47.500 -9.672 1.00 45.19 184 GLY A O 1
ATOM 1413 N N . ARG A 1 185 ? 3.878 48.887 -8.363 1.00 40.62 185 ARG A N 1
ATOM 1414 C CA . ARG A 1 185 ? 3.886 47.989 -7.185 1.00 40.62 185 ARG A CA 1
ATOM 1415 C C . ARG A 1 185 ? 2.971 48.49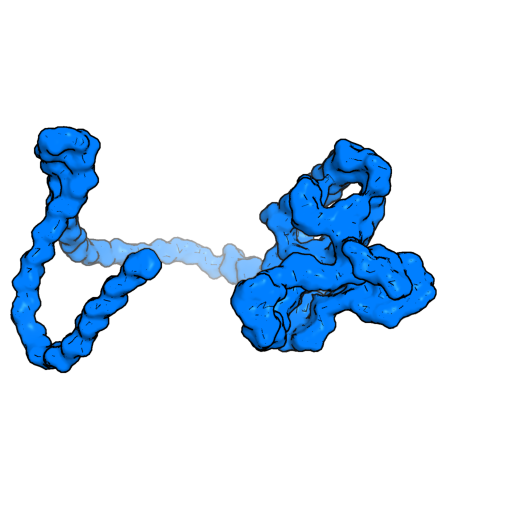9 -6.070 1.00 40.62 185 ARG A C 1
ATOM 1417 O O . ARG A 1 185 ? 2.946 49.690 -5.770 1.00 40.62 185 ARG A O 1
ATOM 1424 N N . TRP A 1 186 ? 2.254 47.573 -5.432 1.00 40.28 186 TRP A N 1
ATOM 1425 C CA . TRP A 1 186 ? 1.359 47.819 -4.298 1.00 40.28 186 TRP A CA 1
ATOM 1426 C C . TRP A 1 186 ? 1.999 47.317 -2.998 1.00 40.28 186 TRP A C 1
ATOM 1428 O O . TRP A 1 186 ? 2.439 46.172 -2.937 1.00 40.28 186 TRP A O 1
ATOM 1438 N N . LEU A 1 187 ? 2.022 48.142 -1.947 1.00 39.59 187 LEU A N 1
ATOM 1439 C CA . LEU A 1 187 ? 2.435 47.736 -0.597 1.00 39.59 187 LEU A CA 1
ATOM 1440 C C . LEU A 1 187 ? 1.358 48.134 0.428 1.00 39.59 187 LEU A C 1
ATOM 1442 O O . LEU A 1 187 ? 0.845 49.258 0.366 1.00 39.59 187 LEU A O 1
ATOM 1446 N N . PRO A 1 188 ? 1.001 47.255 1.382 1.00 39.75 188 PRO A N 1
ATOM 1447 C CA . PRO A 1 188 ? 0.087 47.602 2.462 1.00 39.75 188 PRO A CA 1
ATOM 1448 C C . PRO A 1 188 ? 0.788 48.506 3.486 1.00 39.75 188 PRO A C 1
ATOM 1450 O O . PRO A 1 188 ? 1.809 48.141 4.063 1.00 39.75 188 PRO A O 1
ATOM 1453 N N . LEU A 1 189 ? 0.219 49.687 3.747 1.00 40.78 189 LEU A N 1
ATOM 1454 C CA . LEU A 1 189 ? 0.680 50.587 4.806 1.00 40.78 189 LEU A CA 1
ATOM 1455 C C . LEU A 1 189 ? -0.199 50.398 6.052 1.00 40.78 189 LEU A C 1
ATOM 1457 O O . LEU A 1 189 ? -1.297 50.948 6.145 1.00 40.78 189 LEU A O 1
ATOM 1461 N N . CYS A 1 190 ? 0.282 49.622 7.022 1.00 38.91 190 CYS A N 1
ATOM 1462 C CA . CYS A 1 190 ? -0.363 49.473 8.328 1.00 38.91 190 CYS A CA 1
ATOM 1463 C C . CYS A 1 190 ? 0.320 50.395 9.347 1.00 38.91 190 CYS A C 1
ATOM 1465 O O . CYS A 1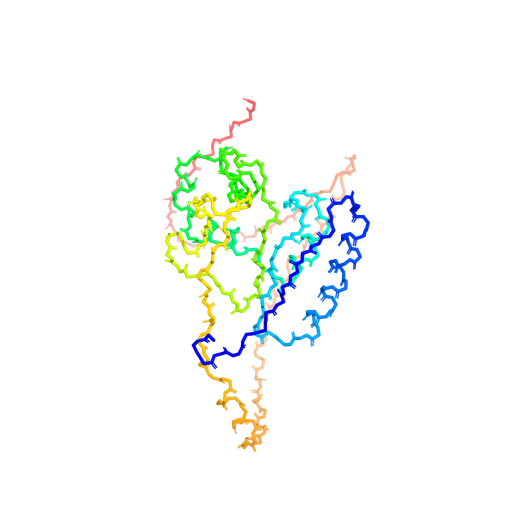 190 ? 1.459 50.156 9.737 1.00 38.91 190 CYS A O 1
ATOM 1467 N N . ARG A 1 191 ? -0.365 51.449 9.814 1.00 38.94 191 ARG A N 1
ATOM 1468 C CA . ARG A 1 191 ? 0.092 52.221 10.985 1.00 38.94 191 ARG A CA 1
ATOM 1469 C C . ARG A 1 191 ? -0.417 51.555 12.263 1.00 38.94 191 ARG A C 1
ATOM 1471 O O . ARG A 1 191 ? -1.596 51.673 12.585 1.00 38.94 191 ARG A O 1
ATOM 1478 N N . ALA A 1 192 ? 0.468 50.903 13.011 1.00 38.00 192 ALA A N 1
ATOM 1479 C CA . ALA A 1 192 ? 0.190 50.502 14.387 1.00 38.00 192 ALA A CA 1
ATOM 1480 C C . ALA A 1 192 ? 0.372 51.712 15.325 1.00 38.00 192 ALA A C 1
ATOM 1482 O O . ALA A 1 192 ? 1.421 52.353 15.322 1.00 38.00 192 ALA A O 1
ATOM 1483 N N . ARG A 1 193 ? -0.644 52.042 16.133 1.00 33.22 193 ARG A N 1
ATOM 1484 C CA . ARG A 1 193 ? -0.482 52.941 17.289 1.00 33.22 193 ARG A CA 1
ATOM 1485 C C . ARG A 1 193 ? 0.056 52.115 18.456 1.00 33.22 193 ARG A C 1
ATOM 1487 O O . ARG A 1 193 ? -0.648 51.243 18.954 1.00 33.22 193 ARG A O 1
ATOM 1494 N N . THR A 1 194 ? 1.276 52.402 18.898 1.00 33.69 194 THR A N 1
ATOM 1495 C CA . THR A 1 194 ? 1.845 51.855 20.135 1.00 33.69 194 THR A CA 1
ATOM 1496 C C . THR A 1 194 ? 1.138 52.444 21.354 1.00 33.69 194 THR A C 1
ATOM 1498 O O . THR A 1 194 ? 0.996 53.664 21.450 1.00 33.69 194 THR A O 1
ATOM 1501 N N . TRP A 1 195 ? 0.749 51.594 22.303 1.00 27.94 195 TRP A N 1
ATOM 1502 C CA . TRP A 1 195 ? 0.407 51.997 23.667 1.00 27.94 195 TRP A CA 1
ATOM 1503 C C . TRP A 1 195 ? 1.582 51.636 24.584 1.00 27.94 195 TRP A C 1
ATOM 1505 O O . TRP A 1 195 ? 2.093 50.519 24.520 1.00 27.94 195 TRP A O 1
ATOM 1515 N N . ARG A 1 196 ? 2.043 52.600 25.391 1.00 34.03 196 ARG A N 1
ATOM 1516 C CA . ARG A 1 196 ? 3.078 52.419 26.419 1.00 34.03 196 ARG A CA 1
ATOM 1517 C C . ARG A 1 196 ? 2.440 51.811 27.665 1.00 34.03 196 ARG A C 1
ATOM 1519 O O . ARG A 1 196 ? 1.484 52.384 28.164 1.00 34.03 196 ARG A O 1
ATOM 1526 N N . HIS A 1 197 ? 3.019 50.736 28.192 1.00 32.25 197 HIS A N 1
ATOM 1527 C CA . HIS A 1 197 ? 3.278 50.544 29.623 1.00 32.25 197 HIS A CA 1
ATOM 1528 C C . HIS A 1 197 ? 4.168 49.310 29.817 1.00 32.25 197 HIS A C 1
ATOM 1530 O O . HIS A 1 197 ? 3.910 48.268 29.228 1.00 32.25 197 HIS A O 1
ATOM 1536 N N . GLY A 1 198 ? 5.181 49.433 30.678 1.00 30.39 198 GLY A N 1
ATOM 1537 C CA . GLY A 1 198 ? 5.831 48.286 31.315 1.00 30.39 198 GLY A CA 1
ATOM 1538 C C . GLY A 1 198 ? 7.110 47.792 30.642 1.00 30.39 198 GLY A C 1
ATOM 1539 O O . GLY A 1 198 ? 7.091 46.980 29.731 1.00 30.39 198 GLY A O 1
ATOM 1540 N N . THR A 1 199 ? 8.229 48.278 31.160 1.00 38.03 199 THR A N 1
ATOM 1541 C CA . THR A 1 199 ? 9.610 47.808 30.999 1.00 38.03 199 THR A CA 1
ATOM 1542 C C . THR A 1 199 ? 9.789 46.283 30.906 1.00 38.03 199 THR A C 1
ATOM 1544 O O . THR A 1 199 ? 9.412 45.571 31.835 1.00 38.03 199 THR A O 1
ATOM 1547 N N . ARG A 1 200 ? 10.500 45.815 29.870 1.00 33.88 200 ARG A N 1
ATOM 1548 C CA . ARG A 1 200 ? 11.649 44.887 29.962 1.00 33.88 200 ARG A CA 1
ATOM 1549 C C . ARG A 1 200 ? 12.337 44.798 28.596 1.00 33.88 200 ARG A C 1
ATOM 1551 O O . ARG A 1 200 ? 11.754 44.376 27.606 1.00 33.88 200 ARG A O 1
ATOM 1558 N N . THR A 1 201 ? 13.577 45.257 28.570 1.00 32.34 201 THR A N 1
ATOM 1559 C CA . THR A 1 201 ? 14.549 45.136 27.487 1.00 32.34 201 THR A CA 1
ATOM 1560 C C . THR A 1 201 ? 14.958 43.680 27.296 1.00 32.34 201 THR A C 1
ATOM 1562 O O . THR A 1 201 ? 15.367 43.054 28.264 1.00 32.34 201 THR A O 1
ATOM 1565 N N . TRP A 1 202 ? 14.931 43.187 26.057 1.00 31.67 202 TRP A N 1
ATOM 1566 C CA . TRP A 1 202 ? 15.885 42.193 25.555 1.00 31.67 202 TRP A CA 1
ATOM 1567 C C . TRP A 1 202 ? 16.187 42.515 24.091 1.00 31.67 202 TRP A C 1
ATOM 1569 O O . TRP A 1 202 ? 15.288 42.603 23.256 1.00 31.67 202 TRP A O 1
ATOM 1579 N N . ALA A 1 203 ? 17.464 42.773 23.819 1.00 33.34 203 ALA A N 1
ATOM 1580 C CA . ALA A 1 203 ? 18.004 43.012 22.493 1.00 33.34 203 ALA A CA 1
ATOM 1581 C C . ALA A 1 203 ? 18.123 41.679 21.740 1.00 33.34 203 ALA A C 1
ATOM 1583 O O . ALA A 1 203 ? 18.662 40.714 22.274 1.00 33.34 203 ALA A O 1
ATOM 1584 N N . GLY A 1 204 ? 17.639 41.642 20.499 1.00 30.61 204 GLY A N 1
ATOM 1585 C CA . GLY A 1 204 ? 17.839 40.537 19.564 1.00 30.61 204 GLY A CA 1
ATOM 1586 C C . GLY A 1 204 ? 18.410 41.080 18.260 1.00 30.61 204 GLY A C 1
ATOM 1587 O O . GLY A 1 204 ? 17.739 41.813 17.539 1.00 30.61 204 GLY A O 1
ATOM 1588 N N . ILE A 1 205 ? 19.676 40.759 18.011 1.00 32.56 205 ILE A N 1
ATOM 1589 C CA . ILE A 1 205 ? 20.466 41.141 16.839 1.00 32.56 205 ILE A CA 1
ATOM 1590 C C . ILE A 1 205 ? 19.916 40.426 15.595 1.00 32.56 205 ILE A C 1
ATOM 1592 O O . ILE A 1 205 ? 19.855 39.200 15.560 1.00 32.56 205 ILE A O 1
ATOM 1596 N N . MET A 1 206 ? 19.559 41.193 14.559 1.00 30.80 206 MET A N 1
ATOM 1597 C CA . MET A 1 206 ? 19.384 40.681 13.198 1.00 30.80 206 MET A CA 1
ATOM 1598 C C . MET A 1 206 ? 20.761 40.391 12.592 1.00 30.80 206 MET A C 1
ATOM 1600 O O . MET A 1 206 ? 21.590 41.294 12.488 1.00 30.80 206 MET A O 1
ATOM 1604 N N . LYS A 1 207 ? 20.987 39.158 12.133 1.00 30.02 207 LYS A N 1
ATOM 1605 C CA . LYS A 1 207 ? 21.967 38.877 11.080 1.00 30.02 207 LYS A CA 1
ATOM 1606 C C . LYS A 1 207 ? 21.233 38.315 9.872 1.00 30.02 207 LYS A C 1
ATOM 1608 O O . LYS A 1 207 ? 20.714 37.206 9.901 1.00 30.02 207 LYS A O 1
ATOM 1613 N N . THR A 1 208 ? 21.190 39.128 8.829 1.00 36.19 208 THR A N 1
ATOM 1614 C CA . THR A 1 208 ? 20.938 38.735 7.448 1.00 36.19 208 THR A CA 1
ATOM 1615 C C . THR A 1 208 ? 22.273 38.372 6.814 1.00 36.19 208 THR A C 1
ATOM 1617 O O . THR A 1 208 ? 23.191 39.190 6.848 1.00 36.19 208 THR A O 1
ATOM 1620 N N . THR A 1 209 ? 22.372 37.209 6.182 1.00 40.91 209 THR A N 1
ATOM 1621 C CA . THR A 1 209 ? 23.362 36.986 5.124 1.00 40.91 209 THR A CA 1
ATOM 1622 C C . THR A 1 209 ? 22.676 36.292 3.964 1.00 40.91 209 THR A C 1
ATOM 1624 O O . THR A 1 209 ? 22.229 35.153 4.064 1.00 40.91 209 THR A O 1
ATOM 1627 N N . SER A 1 210 ? 22.547 37.060 2.893 1.00 36.91 210 SER A N 1
ATOM 1628 C CA . SER A 1 210 ? 22.400 36.617 1.516 1.00 36.91 210 SER A CA 1
ATOM 1629 C C . SER A 1 210 ? 23.788 36.414 0.895 1.00 36.91 210 SER A C 1
ATOM 1631 O O . SER A 1 210 ? 24.733 37.069 1.339 1.00 36.91 210 SER A O 1
ATOM 1633 N N . THR A 1 211 ? 23.801 35.568 -0.146 1.00 47.06 211 THR A N 1
ATOM 1634 C CA . THR A 1 211 ? 24.892 35.077 -1.020 1.00 47.06 211 THR A CA 1
ATOM 1635 C C . THR A 1 211 ? 25.876 34.104 -0.400 1.00 47.06 211 THR A C 1
ATOM 1637 O O . THR A 1 211 ? 26.645 34.529 0.486 1.00 47.06 211 THR A O 1
#

Foldseek 3Di:
DQPDDEAEAEDAADAPDLVRLLVVLVVVLVVVVPDDDFYKYWDFSNDACPPRVSNVSLVVFWDFQQLQCCVQAVVVVLVVVDPVSNDSSPDPQFAALPDRDGHGITITTGPQKHFPNYRPQWHFDRDPPDSTTDTHHRIDGDDPPPPVVVVVVVPDDDDDDDDDDDPDDDDDDQDWDWDDDPPDDTDTDGDDDDDDDDDDDDDDDDDDDDD

Radius of gyration: 27.15 Å; Cα contacts (8 Å, |Δi|>4): 275; chains: 1; bounding box: 61×73×50 Å

Nearest PDB structures (foldseek):
  3k55-assembly1_A  TM=5.311E-01  e=1.574E-02  Staphylococcus aureus subsp. aureus RN4220

pLDDT: mean 72.99, std 25.53, range [27.94, 98.56]

Secondary structure (DSSP, 8-state):
-TT---EEEEEE--SS-HHHHHHHHHHHHHHHHTSPSSEEEEEE-SS-TTT-HHHHHHTTTEEEHHHHHHHHTTHHHHHTT-TTT--TTS----B-SSS--B--EEEEEETTEEE-SSTTSEE----TTSSBPPPEE-EEEPP-TTHHHHHHHTTS-------------------PPB---TTS---B-----PPP---------------

Mean predicted aligned error: 16.25 Å

Sequence (211 aa):
MDGTVVTVFVTHLEVADSGSRVAQAEALTDIASRTPTPRIIMGDFNATPTHALETALMLREHNDAYALDRVLVVSRWLAAQGPFERDYLKGGHTIGVFDPSARIDYIFASLDIGVVDEIGAAGVPRSPASDHLPYVVAPKTAPQAGRQDRLSRRRTQPMRLPRLSVRASPARFARCRLRQMSAGRWLPLCRARTWRHGTRTWAGIMKTTST